Protein AF-A0A3L8CBV2-F1 (afdb_monomer)

Foldseek 3Di:
DDDDDDDDDPPPDDDPPPPPPDPDDLVVVVVVLVVCVVVVVDDPVRSVVVVVVSVVVVVVVVVVVVVVVVVVVVVVVVVVVVVVVVVVCVVCVQVVQKDKDKDKDWDWDWDCDPPDPPDHIDTWIKMKIKIKIKTDPDPFKIWIWMKMWDCDPPLPDSIHTPDDDPDDTDMDTNWTKMWGHDPVDPPDTDIDTRDDDPPDD

pLDDT: mean 74.18, std 16.1, range [32.12, 93.25]

Structure (mmCIF, N/CA/C/O backbone):
data_AF-A0A3L8CBV2-F1
#
_entry.id   AF-A0A3L8CBV2-F1
#
loop_
_atom_site.group_PDB
_atom_site.id
_atom_site.type_symbol
_atom_site.label_atom_id
_atom_site.label_alt_id
_atom_site.label_comp_id
_atom_site.label_asym_id
_atom_site.label_entity_id
_atom_site.label_seq_id
_atom_site.pdbx_PDB_ins_code
_atom_site.Cartn_x
_atom_site.Cartn_y
_atom_site.Cartn_z
_atom_site.occupancy
_atom_site.B_iso_or_equiv
_atom_site.auth_seq_id
_atom_site.auth_comp_id
_atom_site.auth_asym_id
_atom_site.auth_atom_id
_atom_site.pdbx_PDB_model_num
ATOM 1 N N . MET A 1 1 ? 9.109 -32.438 10.876 1.00 42.09 1 MET A N 1
ATOM 2 C CA . MET A 1 1 ? 8.858 -32.050 12.281 1.00 42.09 1 MET A CA 1
ATOM 3 C C . MET A 1 1 ? 8.485 -30.575 12.311 1.00 42.09 1 MET A C 1
ATOM 5 O O . MET A 1 1 ? 9.332 -29.743 12.023 1.00 42.09 1 MET A O 1
ATOM 9 N N . ARG A 1 2 ? 7.205 -30.255 12.532 1.00 34.75 2 ARG A N 1
ATOM 10 C CA . ARG A 1 2 ? 6.682 -28.882 12.620 1.00 34.75 2 ARG A CA 1
ATOM 11 C C . ARG A 1 2 ? 6.108 -28.701 14.024 1.00 34.75 2 ARG A C 1
ATOM 13 O O . ARG A 1 2 ? 5.236 -29.468 14.415 1.00 34.75 2 ARG A O 1
ATOM 20 N N . LEU A 1 3 ? 6.636 -27.738 14.775 1.00 38.69 3 LEU A N 1
ATOM 21 C CA . LEU A 1 3 ? 6.156 -27.375 16.107 1.00 38.69 3 LEU A CA 1
ATOM 22 C C . LEU A 1 3 ? 4.878 -26.542 15.953 1.00 38.69 3 LEU A C 1
ATOM 24 O O . LEU A 1 3 ? 4.923 -25.406 15.485 1.00 38.69 3 LEU A O 1
ATOM 28 N N . ALA A 1 4 ? 3.736 -27.128 16.307 1.00 35.91 4 ALA A N 1
ATOM 29 C CA . ALA A 1 4 ? 2.473 -26.418 16.441 1.00 35.91 4 ALA A CA 1
ATOM 30 C C . ALA A 1 4 ? 2.463 -25.688 17.794 1.00 35.91 4 ALA A C 1
ATOM 32 O O . ALA A 1 4 ? 2.457 -26.318 18.847 1.00 35.91 4 ALA A O 1
ATOM 33 N N . SER A 1 5 ? 2.499 -24.355 17.763 1.00 39.62 5 SER A N 1
ATOM 34 C CA . SER A 1 5 ? 2.326 -23.510 18.946 1.00 39.62 5 SER A CA 1
ATOM 35 C C . SER A 1 5 ? 0.829 -23.334 19.203 1.00 39.62 5 SER A C 1
ATOM 37 O O . SER A 1 5 ? 0.157 -22.530 18.560 1.00 39.62 5 SER A O 1
ATOM 39 N N . THR A 1 6 ? 0.287 -24.130 20.120 1.00 36.00 6 THR A N 1
ATOM 40 C CA . THR A 1 6 ? -1.057 -23.954 20.672 1.00 36.00 6 THR A CA 1
ATOM 41 C C . THR A 1 6 ? -1.041 -22.782 21.650 1.00 36.00 6 THR A C 1
ATOM 43 O O . THR A 1 6 ? -0.609 -22.926 22.792 1.00 36.00 6 THR A O 1
ATOM 46 N N . LYS A 1 7 ? -1.509 -21.608 21.214 1.00 38.12 7 LYS A N 1
ATOM 47 C CA . LYS A 1 7 ? -1.879 -20.528 22.134 1.00 38.12 7 LYS A CA 1
ATOM 48 C C . LYS A 1 7 ? -3.267 -20.836 22.688 1.00 38.12 7 LYS A C 1
ATOM 50 O O . LYS A 1 7 ? -4.268 -20.715 21.989 1.00 38.12 7 LYS A O 1
ATOM 55 N N . THR A 1 8 ? -3.299 -21.272 23.939 1.00 36.84 8 THR A N 1
ATOM 56 C CA . THR A 1 8 ? -4.496 -21.390 24.770 1.00 36.84 8 THR A CA 1
ATOM 57 C C . THR A 1 8 ? -5.187 -20.033 24.874 1.00 36.84 8 THR A C 1
ATOM 59 O O . THR A 1 8 ? -4.687 -19.116 25.525 1.00 36.84 8 THR A O 1
ATOM 62 N N . ALA A 1 9 ? -6.339 -19.908 24.219 1.00 34.44 9 ALA A N 1
ATOM 63 C CA . ALA A 1 9 ? -7.296 -18.845 24.466 1.00 34.44 9 ALA A CA 1
ATOM 64 C C . ALA A 1 9 ? -7.953 -19.109 25.827 1.00 34.44 9 ALA A C 1
ATOM 66 O O . ALA A 1 9 ? -8.795 -19.996 25.960 1.00 34.44 9 ALA A O 1
ATOM 67 N N . ALA A 1 10 ? -7.542 -18.362 26.849 1.00 37.25 10 ALA A N 1
ATOM 68 C CA . ALA A 1 10 ? -8.276 -18.286 28.102 1.00 37.25 10 ALA A CA 1
ATOM 69 C C . ALA A 1 10 ? -9.542 -17.452 27.858 1.00 37.25 10 ALA A C 1
ATOM 71 O O . ALA A 1 10 ? -9.550 -16.232 28.009 1.00 37.25 10 ALA A O 1
ATOM 72 N N . ALA A 1 11 ? -10.606 -18.124 27.422 1.00 36.94 11 ALA A N 1
ATOM 73 C CA . ALA A 1 11 ? -11.964 -17.621 27.522 1.00 36.94 11 ALA A CA 1
ATOM 74 C C . ALA A 1 11 ? -12.355 -17.622 29.008 1.00 36.94 11 ALA A C 1
ATOM 76 O O . ALA A 1 11 ? -12.845 -18.617 29.537 1.00 36.94 11 ALA A O 1
ATOM 77 N N . LEU A 1 12 ? -12.087 -16.515 29.702 1.00 37.38 12 LEU A N 1
ATOM 78 C CA . LEU A 1 12 ? -12.699 -16.245 30.998 1.00 37.38 12 LEU A CA 1
ATOM 79 C C . LEU A 1 12 ? -14.174 -15.919 30.748 1.00 37.38 12 LEU A C 1
ATOM 81 O O . LEU A 1 12 ? -14.541 -14.791 30.424 1.00 37.38 12 LEU A O 1
ATOM 85 N N . CYS A 1 13 ? -15.004 -16.959 30.866 1.00 35.97 13 CYS A N 1
ATOM 86 C CA . CYS A 1 13 ? -16.410 -16.867 31.243 1.00 35.97 13 CYS A CA 1
ATOM 87 C C . CYS A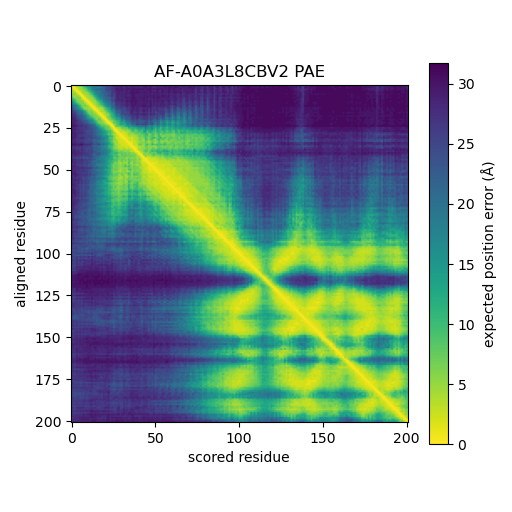 1 13 ? -16.544 -15.781 32.327 1.00 35.97 13 CYS A C 1
ATOM 89 O O . CYS A 1 13 ? -15.810 -15.782 33.307 1.00 35.97 13 CYS A O 1
ATOM 91 N N . GLY A 1 14 ? -17.382 -14.769 32.171 1.00 32.12 14 GLY A N 1
ATOM 92 C CA . GLY A 1 14 ? -18.793 -14.912 31.862 1.00 32.12 14 GLY A CA 1
ATOM 93 C C . GLY A 1 14 ? -19.544 -14.455 33.104 1.00 32.12 14 GLY A C 1
ATOM 94 O O . GLY A 1 14 ? -19.790 -15.250 33.998 1.00 32.12 14 GLY A O 1
ATOM 95 N N . GLY A 1 15 ? -19.826 -13.152 33.154 1.00 36.44 15 GLY A N 1
ATOM 96 C CA . GLY A 1 15 ? -20.879 -12.549 33.966 1.00 36.44 15 GLY A CA 1
ATOM 97 C C . GLY A 1 15 ? -20.877 -12.883 35.455 1.00 36.44 15 GLY A C 1
ATOM 98 O O . GLY A 1 15 ? -21.700 -13.671 35.910 1.00 36.44 15 GLY A O 1
ATOM 99 N N . LEU A 1 16 ? -20.088 -12.147 36.241 1.00 34.59 16 LEU A N 1
ATOM 100 C CA . LEU A 1 16 ? -20.524 -11.821 37.596 1.00 34.59 16 LEU A CA 1
ATOM 101 C C . LEU A 1 16 ? -21.695 -10.833 37.454 1.00 34.59 16 LEU A C 1
ATOM 103 O O . LEU A 1 16 ? -21.510 -9.617 37.452 1.00 34.59 16 LEU A O 1
ATOM 107 N N . LEU A 1 17 ? -22.897 -11.365 37.221 1.00 35.97 17 LEU A N 1
ATOM 108 C CA . LEU A 1 17 ? -24.139 -10.615 37.357 1.00 35.97 17 LEU A CA 1
ATOM 109 C C . LEU A 1 17 ? -24.247 -10.223 38.832 1.00 35.97 17 LEU A C 1
ATOM 111 O O . LEU A 1 17 ? -24.699 -11.012 39.660 1.00 35.97 17 LEU A O 1
ATOM 115 N N . LEU A 1 18 ? -23.808 -9.004 39.161 1.00 38.00 18 LEU A N 1
ATOM 116 C CA . LEU A 1 18 ? -24.317 -8.307 40.333 1.00 38.00 18 LEU A CA 1
ATOM 117 C C . LEU A 1 18 ? -25.837 -8.277 40.164 1.00 38.00 18 LEU A C 1
ATOM 119 O O . LEU A 1 18 ? -26.365 -7.549 39.323 1.00 38.00 18 LEU A O 1
ATOM 123 N N . ALA A 1 19 ? -26.528 -9.119 40.927 1.00 35.50 19 ALA A N 1
ATOM 124 C CA . ALA A 1 19 ? -27.957 -9.015 41.122 1.00 35.50 19 ALA A CA 1
ATOM 125 C C . ALA A 1 19 ? -28.215 -7.647 41.756 1.00 35.50 19 ALA A C 1
ATOM 127 O O . ALA A 1 19 ? -28.079 -7.464 42.963 1.00 35.50 19 ALA A O 1
ATOM 128 N N . MET A 1 20 ? -28.521 -6.661 40.920 1.00 38.53 20 MET A N 1
ATOM 129 C CA . MET A 1 20 ? -29.031 -5.385 41.380 1.00 38.53 20 MET A CA 1
ATOM 130 C C . MET A 1 20 ? -30.438 -5.651 41.877 1.00 38.53 20 MET A C 1
ATOM 132 O O . MET A 1 20 ? -31.389 -5.721 41.101 1.00 38.53 20 MET A O 1
ATOM 136 N N . SER A 1 21 ? -30.549 -5.862 43.185 1.00 36.47 21 SER A N 1
ATOM 137 C CA . SER A 1 21 ? -31.800 -5.693 43.899 1.00 36.47 21 SER A CA 1
ATOM 138 C C . SER A 1 21 ? -32.296 -4.287 43.588 1.00 36.47 21 SER A C 1
ATOM 140 O O . SER A 1 21 ? -31.746 -3.301 44.074 1.00 36.47 21 SER A O 1
ATOM 142 N N . VAL A 1 22 ? -33.290 -4.210 42.708 1.00 46.88 22 VAL A N 1
ATOM 143 C CA . VAL A 1 22 ? -34.042 -2.994 42.418 1.00 46.88 22 VAL A CA 1
ATOM 144 C C . VAL A 1 22 ? -34.590 -2.495 43.757 1.00 46.88 22 VAL A C 1
ATOM 146 O O . VAL A 1 22 ? -35.393 -3.214 44.357 1.00 46.88 22 VAL A O 1
ATOM 149 N N . PRO A 1 23 ? -34.167 -1.326 44.272 1.00 49.41 23 PRO A N 1
ATOM 150 C CA . PRO A 1 23 ? -34.790 -0.800 45.468 1.00 49.41 23 PRO A CA 1
ATOM 151 C C . PRO A 1 23 ? -36.237 -0.452 45.123 1.00 49.41 23 PRO A C 1
ATOM 153 O O . PRO A 1 23 ? -36.514 0.229 44.128 1.00 49.41 23 PRO A O 1
ATOM 156 N N . ALA A 1 24 ? -37.160 -0.977 45.926 1.00 44.72 24 ALA A N 1
ATOM 157 C CA . ALA A 1 24 ? -38.562 -0.611 45.873 1.00 44.72 24 ALA A CA 1
ATOM 158 C C . ALA A 1 24 ? -38.683 0.922 45.921 1.00 44.72 24 ALA A C 1
ATOM 160 O O . ALA A 1 24 ? -37.965 1.608 46.644 1.00 44.72 24 ALA A O 1
ATOM 161 N N . SER A 1 25 ? -39.539 1.458 45.054 1.00 53.66 25 SER A N 1
ATOM 162 C CA . SER A 1 25 ? -39.666 2.888 44.784 1.00 53.66 25 SER A CA 1
ATOM 163 C C . SER A 1 25 ? -39.950 3.692 46.058 1.00 53.66 25 SER A C 1
ATOM 165 O O . SER A 1 25 ? -41.046 3.623 46.611 1.00 53.66 25 SER A O 1
ATOM 167 N N . ALA A 1 26 ? -38.995 4.532 46.459 1.00 56.28 26 ALA A N 1
ATOM 168 C CA . ALA A 1 26 ? -39.046 5.375 47.656 1.00 56.28 26 ALA A CA 1
ATOM 169 C C . ALA A 1 26 ? -40.227 6.375 47.717 1.00 56.28 26 ALA A C 1
ATOM 171 O O . ALA A 1 26 ? -40.454 7.012 48.744 1.00 56.28 26 ALA A O 1
ATOM 172 N N . ALA A 1 27 ? -40.984 6.539 46.625 1.00 54.75 27 ALA A N 1
ATOM 173 C CA . ALA A 1 27 ? -42.217 7.330 46.598 1.00 54.75 27 ALA A CA 1
ATOM 174 C C . ALA A 1 27 ? -43.404 6.611 47.268 1.00 54.75 27 ALA A C 1
ATOM 176 O O . ALA A 1 27 ? -44.351 7.258 47.717 1.00 54.75 27 ALA A O 1
ATOM 177 N N . VAL A 1 28 ? -43.364 5.278 47.327 1.00 60.75 28 VAL A N 1
ATOM 178 C CA . VAL A 1 28 ? -44.400 4.453 47.961 1.00 60.75 28 VAL A CA 1
ATOM 179 C C . VAL A 1 28 ? -44.242 4.477 49.485 1.00 60.75 28 VAL A C 1
ATOM 181 O O . VAL A 1 28 ? -45.241 4.603 50.191 1.00 60.75 28 VAL A O 1
ATOM 184 N N . ASP A 1 29 ? -43.003 4.487 49.983 1.00 65.25 29 ASP A N 1
ATOM 185 C CA . ASP A 1 29 ? -42.701 4.455 51.420 1.00 65.25 29 ASP A CA 1
ATOM 186 C C . ASP A 1 29 ? -43.098 5.745 52.152 1.00 65.25 29 ASP A C 1
ATOM 188 O O . ASP A 1 29 ? -43.692 5.685 53.227 1.00 65.25 29 ASP A O 1
ATOM 192 N N . ALA A 1 30 ? -42.887 6.919 51.544 1.00 71.00 30 ALA A N 1
ATOM 193 C CA . ALA A 1 30 ? -43.319 8.193 52.130 1.00 71.00 30 ALA A CA 1
ATOM 194 C C . ALA A 1 30 ? -44.852 8.277 52.280 1.00 71.00 30 ALA A C 1
ATOM 196 O O . ALA A 1 30 ? -45.365 8.804 53.264 1.00 71.00 30 ALA A O 1
ATOM 197 N N . LYS A 1 31 ? -45.597 7.710 51.320 1.00 72.56 31 LYS A N 1
ATOM 198 C CA . LYS A 1 31 ? -47.066 7.667 51.348 1.00 72.56 31 LYS A CA 1
ATOM 199 C C . LYS A 1 31 ? -47.593 6.658 52.376 1.00 72.56 31 LYS A C 1
ATOM 201 O O . LYS A 1 31 ? -48.626 6.902 52.995 1.00 72.56 31 LYS A O 1
ATOM 206 N N . LEU A 1 32 ? -46.884 5.546 52.577 1.00 70.19 32 LEU A N 1
ATOM 207 C CA . LEU A 1 32 ? -47.192 4.546 53.603 1.00 70.19 32 LEU A CA 1
ATOM 208 C C . LEU A 1 32 ? -46.946 5.075 55.022 1.00 70.19 32 LEU A C 1
ATOM 210 O O . LEU A 1 32 ? -47.788 4.857 55.893 1.00 70.19 32 LEU A O 1
ATOM 214 N N . LEU A 1 33 ? -45.851 5.810 55.246 1.00 71.50 33 LEU A N 1
ATOM 215 C CA . LEU A 1 33 ? -45.570 6.477 56.524 1.00 71.50 33 LEU A CA 1
ATOM 216 C C . LEU A 1 33 ? -46.703 7.430 56.930 1.00 71.50 33 LEU A C 1
ATOM 218 O O . LEU A 1 33 ? -47.145 7.424 58.081 1.00 71.50 33 LEU A O 1
ATOM 222 N N . ASP A 1 34 ? -47.186 8.228 55.978 1.00 73.00 34 ASP A N 1
ATOM 223 C CA . ASP A 1 34 ? -48.242 9.216 56.212 1.00 73.00 34 ASP A CA 1
ATOM 224 C C . ASP A 1 34 ? -49.590 8.532 56.525 1.00 73.00 34 ASP A C 1
ATOM 226 O O . ASP A 1 34 ? -50.309 8.929 57.444 1.00 73.00 34 ASP A O 1
ATOM 230 N N . MET A 1 35 ? -49.893 7.415 55.848 1.00 71.31 35 MET A N 1
ATOM 231 C CA . MET A 1 35 ? -51.067 6.583 56.148 1.00 71.31 35 MET A CA 1
ATOM 232 C C . MET A 1 35 ? -50.980 5.896 57.521 1.00 71.31 35 MET A C 1
ATOM 234 O O . MET A 1 35 ? -51.986 5.811 58.223 1.00 71.31 35 MET A O 1
ATOM 238 N N . LEU A 1 36 ? -49.800 5.429 57.939 1.00 70.12 36 LEU A N 1
ATOM 239 C CA . LEU A 1 36 ? -49.604 4.782 59.243 1.00 70.12 36 LEU A CA 1
ATOM 240 C C . LEU A 1 36 ? -49.704 5.778 60.411 1.00 70.12 36 LEU A C 1
ATOM 242 O O . LEU A 1 36 ? -50.256 5.438 61.463 1.00 70.12 36 LEU A O 1
ATOM 246 N N . LYS A 1 37 ? -49.239 7.018 60.212 1.00 71.94 37 LYS A N 1
ATOM 247 C CA . LYS A 1 37 ? -49.449 8.132 61.149 1.00 71.94 37 LYS A CA 1
ATOM 248 C C . LYS A 1 37 ? -50.930 8.505 61.244 1.00 71.94 37 LYS A C 1
ATOM 250 O O . LYS A 1 37 ? -51.447 8.667 62.348 1.00 71.94 37 LYS A O 1
ATOM 255 N N . ALA A 1 38 ? -51.620 8.596 60.105 1.00 73.31 38 ALA A N 1
ATOM 256 C CA . ALA A 1 38 ? -53.049 8.904 60.049 1.00 73.31 38 ALA A CA 1
ATOM 257 C C . ALA A 1 38 ? -53.922 7.830 60.726 1.00 73.31 38 ALA A C 1
ATOM 259 O O . ALA A 1 38 ? -54.952 8.161 61.307 1.00 73.31 38 ALA A O 1
ATOM 260 N N . ASN A 1 39 ? -53.492 6.563 60.707 1.00 75.81 39 ASN A N 1
ATOM 261 C CA . ASN A 1 39 ? -54.191 5.443 61.347 1.00 75.81 39 ASN A CA 1
ATOM 262 C C . ASN A 1 39 ? -53.794 5.228 62.827 1.00 75.81 39 ASN A C 1
ATOM 264 O O . ASN A 1 39 ? -54.146 4.212 63.425 1.00 75.81 39 ASN A O 1
ATOM 268 N N . GLY A 1 40 ? -53.019 6.148 63.421 1.00 67.81 40 GLY A N 1
ATOM 269 C CA . GLY A 1 40 ? -52.669 6.153 64.849 1.00 67.81 40 GLY A CA 1
ATOM 270 C C . GLY A 1 40 ? -51.706 5.050 65.305 1.00 67.81 40 GLY A C 1
ATOM 271 O O . GLY A 1 40 ? -51.511 4.871 66.504 1.00 67.81 40 GLY A O 1
ATOM 272 N N . SER A 1 41 ? -51.099 4.305 64.376 1.00 68.56 41 SER A N 1
ATOM 273 C CA . SER A 1 41 ? -50.243 3.146 64.685 1.00 68.56 41 SER A CA 1
ATOM 274 C C . SER A 1 41 ? -48.793 3.517 65.029 1.00 68.56 41 SER A C 1
ATOM 276 O O . SER A 1 41 ? -48.021 2.652 65.435 1.00 68.56 41 SER A O 1
ATOM 278 N N . ILE A 1 42 ? -48.412 4.789 64.877 1.00 72.75 42 ILE A N 1
ATOM 279 C CA . ILE A 1 42 ? -47.064 5.299 65.155 1.00 72.75 42 ILE A CA 1
ATOM 280 C C . ILE A 1 42 ? -47.143 6.638 65.889 1.00 72.75 42 ILE A C 1
ATOM 282 O O . ILE A 1 42 ? -48.000 7.474 65.598 1.00 72.75 42 ILE A O 1
ATOM 286 N N . THR A 1 43 ? -46.234 6.863 66.837 1.00 74.62 43 THR A N 1
ATOM 287 C CA . THR A 1 43 ? -46.147 8.129 67.581 1.00 74.62 43 THR A CA 1
ATOM 288 C C . THR A 1 43 ? -45.437 9.218 66.762 1.00 74.62 43 THR A C 1
ATOM 290 O O . THR A 1 43 ? -44.636 8.927 65.873 1.00 74.62 43 THR A O 1
ATOM 293 N N . ASN A 1 44 ? -45.684 10.498 67.071 1.00 73.62 44 ASN A N 1
ATOM 294 C CA . ASN A 1 44 ? -45.061 11.629 66.359 1.00 73.62 44 ASN A CA 1
ATOM 295 C C . ASN A 1 44 ? -43.521 11.602 66.388 1.00 73.62 44 ASN A C 1
ATOM 297 O O . ASN A 1 44 ? -42.891 12.037 65.426 1.00 73.62 44 ASN A O 1
ATOM 301 N N . ALA A 1 45 ? -42.924 11.082 67.467 1.00 74.38 45 ALA A N 1
ATOM 302 C CA . ALA A 1 45 ? -41.475 10.932 67.582 1.00 74.38 45 ALA A CA 1
ATOM 303 C C . ALA A 1 45 ? -40.940 9.880 66.593 1.00 74.38 45 ALA A C 1
ATOM 305 O O . ALA A 1 45 ? -40.028 10.174 65.824 1.00 74.38 45 ALA A O 1
ATOM 306 N N . GLN A 1 46 ? -41.580 8.709 66.529 1.00 72.25 46 GLN A N 1
ATOM 307 C CA . GLN A 1 46 ? -41.212 7.624 65.610 1.00 72.25 46 GLN A CA 1
ATOM 308 C C . GLN A 1 46 ? -41.364 8.039 64.140 1.00 72.25 46 GLN A C 1
ATOM 310 O O . GLN A 1 46 ? -40.496 7.756 63.323 1.00 72.25 46 GLN A O 1
ATOM 315 N N . TYR A 1 47 ? -42.422 8.784 63.805 1.00 72.75 47 TYR A N 1
ATOM 316 C CA . TYR A 1 47 ? -42.619 9.312 62.452 1.00 72.75 47 TYR A CA 1
ATOM 317 C C . TYR A 1 47 ? -41.454 10.203 61.989 1.00 72.75 47 TYR A C 1
ATOM 319 O O . TYR A 1 47 ? -41.028 10.123 60.840 1.00 72.75 47 TYR A O 1
ATOM 327 N N . SER A 1 48 ? -40.923 11.048 62.880 1.00 76.50 48 SER A N 1
ATOM 328 C CA . SER A 1 48 ? -39.817 11.953 62.543 1.00 76.50 48 SER A CA 1
ATOM 329 C C . SER A 1 48 ? -38.497 11.219 62.290 1.00 76.50 48 SER A C 1
ATOM 331 O O . SER A 1 48 ? -37.738 11.610 61.405 1.00 76.50 48 SER A O 1
ATOM 333 N N . GLU A 1 49 ? -38.261 10.129 63.019 1.00 79.62 49 GLU A N 1
ATOM 334 C CA . GLU A 1 49 ? -37.079 9.279 62.878 1.00 79.62 49 GLU A CA 1
ATOM 335 C C . GLU A 1 49 ? -37.126 8.482 61.567 1.00 79.62 49 GLU A C 1
ATOM 337 O O . GLU A 1 49 ? -36.193 8.553 60.769 1.00 79.62 49 GLU A O 1
ATOM 342 N N . LEU A 1 50 ? -38.266 7.849 61.272 1.00 77.25 50 LEU A N 1
ATOM 343 C CA . LEU A 1 50 ? -38.492 7.113 60.023 1.00 77.25 50 LEU A CA 1
ATOM 344 C C . LEU A 1 50 ? -38.430 8.027 58.782 1.00 77.25 50 LEU A C 1
ATOM 346 O O . LEU A 1 50 ? -37.914 7.629 57.740 1.00 77.25 50 LEU A O 1
ATOM 350 N N . GLN A 1 51 ? -38.893 9.278 58.882 1.00 78.31 51 GLN A N 1
ATOM 351 C CA . GLN A 1 51 ? -38.761 10.259 57.797 1.00 78.31 51 GLN A CA 1
ATOM 352 C C . GLN A 1 51 ? -37.291 10.656 57.548 1.00 78.31 51 GLN A C 1
ATOM 354 O O . GLN A 1 51 ? -36.880 10.883 56.403 1.00 78.31 51 GLN A O 1
ATOM 359 N N . ALA A 1 52 ? -36.489 10.751 58.612 1.00 82.12 52 ALA A N 1
ATOM 360 C CA . ALA A 1 52 ? -35.063 11.055 58.517 1.00 82.12 52 ALA A CA 1
ATOM 361 C C . ALA A 1 52 ? -34.256 9.879 57.937 1.00 82.12 52 ALA A C 1
ATOM 363 O O . ALA A 1 52 ? -33.305 10.094 57.185 1.00 82.12 52 ALA A O 1
ATOM 364 N N . GLU A 1 53 ? -34.648 8.643 58.237 1.00 81.94 53 GLU A N 1
ATOM 365 C CA . GLU A 1 53 ? -34.036 7.435 57.677 1.00 81.94 53 GLU A CA 1
ATOM 366 C C . GLU A 1 53 ? -34.371 7.271 56.186 1.00 81.94 53 GLU A C 1
ATOM 368 O O . GLU A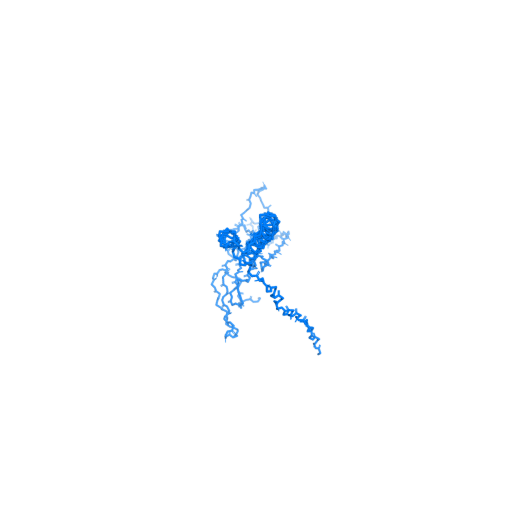 1 53 ? -33.475 7.131 55.356 1.00 81.94 53 GLU A O 1
ATOM 373 N N . LEU A 1 54 ? -35.636 7.474 55.808 1.00 80.38 54 LEU A N 1
ATOM 374 C CA . LEU A 1 54 ? -36.092 7.390 54.418 1.00 80.38 54 LEU A CA 1
ATOM 375 C C . LEU A 1 54 ? -35.400 8.404 53.493 1.00 80.38 54 LEU A C 1
ATOM 377 O O . LEU A 1 54 ? -35.108 8.109 52.335 1.00 80.38 54 LEU A O 1
ATOM 381 N N . THR A 1 55 ? -35.100 9.602 53.998 1.00 82.38 55 THR A N 1
ATOM 382 C CA . THR A 1 55 ? -34.363 10.622 53.231 1.00 82.38 55 THR A CA 1
ATOM 383 C C . THR A 1 55 ? -32.874 10.296 53.079 1.00 82.38 55 THR A C 1
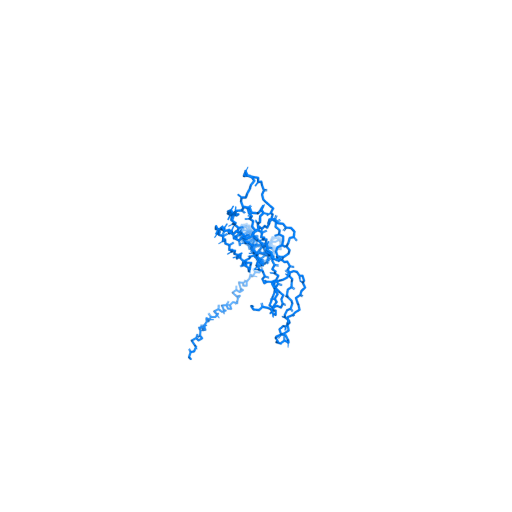ATOM 385 O O . THR A 1 55 ? -32.289 10.635 52.046 1.00 82.38 55 THR A O 1
ATOM 388 N N . ARG A 1 56 ? -32.257 9.608 54.052 1.00 83.94 56 ARG A N 1
ATOM 389 C CA . ARG A 1 56 ? -30.897 9.056 53.913 1.00 83.94 56 ARG A CA 1
ATOM 390 C C . ARG A 1 56 ? -30.855 7.951 52.863 1.00 83.94 56 ARG A C 1
ATOM 392 O O . ARG A 1 56 ? -30.066 8.056 51.927 1.00 83.94 56 ARG A O 1
ATOM 399 N N . ASP A 1 57 ? -31.770 6.994 52.940 1.00 80.31 57 ASP A N 1
ATOM 400 C CA . ASP A 1 57 ? -31.839 5.882 51.988 1.00 80.31 57 ASP A CA 1
ATOM 401 C C . ASP A 1 57 ? -32.106 6.364 50.555 1.00 80.31 57 ASP A C 1
ATOM 403 O O . ASP A 1 57 ? -31.497 5.886 49.597 1.00 80.31 57 ASP A O 1
ATOM 407 N N . GLN A 1 58 ? -32.968 7.374 50.384 1.00 80.81 58 GLN A N 1
ATOM 408 C CA . GLN A 1 58 ? -33.201 8.015 49.086 1.00 80.81 58 GLN A CA 1
ATOM 409 C C . GLN A 1 58 ? -31.932 8.644 48.507 1.00 80.81 58 GLN A C 1
ATOM 411 O O . GLN A 1 58 ? -31.671 8.517 47.305 1.00 80.81 58 GLN A O 1
ATOM 416 N N . LYS A 1 59 ? -31.144 9.319 49.351 1.00 81.12 59 LYS A N 1
ATOM 417 C CA . LYS A 1 59 ? -29.885 9.944 48.949 1.00 81.12 59 LYS A CA 1
ATOM 418 C C . LYS A 1 59 ? -28.860 8.888 48.538 1.00 81.12 59 LYS A C 1
ATOM 420 O O . LYS A 1 59 ? -28.246 9.033 47.483 1.00 81.12 59 LYS A O 1
ATOM 425 N N . ASP A 1 60 ? -28.750 7.800 49.291 1.00 79.81 60 ASP A N 1
ATOM 426 C CA . ASP A 1 60 ? -27.825 6.702 48.997 1.00 79.81 60 ASP A CA 1
ATOM 427 C C . ASP A 1 60 ? -28.212 5.961 47.705 1.00 79.81 60 ASP A C 1
ATOM 429 O O . ASP A 1 60 ? -27.365 5.705 46.845 1.00 79.81 60 ASP A O 1
ATOM 433 N N . GLN A 1 61 ? -29.508 5.724 47.478 1.00 78.06 61 GLN A N 1
ATOM 434 C CA . GLN A 1 61 ? -30.014 5.165 46.218 1.00 78.06 61 GLN A CA 1
ATOM 435 C C . GLN A 1 61 ? -29.821 6.106 45.021 1.00 78.06 61 GLN A C 1
ATOM 437 O O . GLN A 1 61 ? -29.674 5.653 43.882 1.00 78.06 61 GLN A O 1
ATOM 442 N N . GLN A 1 62 ? -29.872 7.422 45.228 1.00 81.38 62 GLN A N 1
ATOM 443 C CA . GLN A 1 62 ? -29.615 8.395 44.168 1.00 81.38 62 GLN A CA 1
ATOM 444 C C . GLN A 1 62 ? -28.130 8.429 43.797 1.00 81.38 62 GLN A C 1
ATOM 446 O O . GLN A 1 62 ? -27.816 8.412 42.609 1.00 81.38 62 GLN A O 1
ATOM 451 N N . ILE A 1 63 ? -27.237 8.382 44.788 1.00 80.25 63 ILE A N 1
ATOM 452 C CA . ILE A 1 63 ? -25.786 8.284 44.580 1.00 80.25 63 ILE A CA 1
ATOM 453 C C . ILE A 1 63 ? -25.441 6.984 43.839 1.00 80.25 63 ILE A C 1
ATOM 455 O O . ILE A 1 63 ? -24.698 7.018 42.861 1.00 80.25 63 ILE A O 1
ATOM 459 N N . ALA A 1 64 ? -26.039 5.852 44.225 1.00 79.00 64 ALA A N 1
ATOM 460 C CA . ALA A 1 64 ? -25.835 4.574 43.541 1.00 79.00 64 ALA A CA 1
ATOM 461 C C . ALA A 1 64 ? -26.313 4.605 42.076 1.00 79.00 64 ALA A C 1
ATOM 463 O O . ALA A 1 64 ? -25.615 4.125 41.181 1.00 79.00 64 ALA A O 1
ATOM 464 N N . ARG A 1 65 ? -27.475 5.220 41.802 1.00 82.12 65 ARG A N 1
ATOM 465 C CA . ARG A 1 65 ? -27.986 5.395 40.430 1.00 82.12 65 ARG A CA 1
ATOM 466 C C . ARG A 1 65 ? -27.104 6.315 39.589 1.00 82.12 65 ARG A C 1
ATOM 468 O O . ARG A 1 65 ? -26.884 6.007 38.422 1.00 82.12 65 ARG A O 1
ATOM 475 N N . GLN A 1 66 ? -26.590 7.401 40.164 1.00 80.81 66 GLN A N 1
ATOM 476 C CA . GLN A 1 66 ? -25.670 8.317 39.483 1.00 80.81 66 GLN A CA 1
ATOM 477 C C . GLN A 1 66 ? -24.340 7.634 39.161 1.00 80.81 66 GLN A C 1
ATOM 479 O O . GLN A 1 66 ? -23.930 7.631 38.004 1.00 80.81 66 GLN A O 1
ATOM 484 N N . ALA A 1 67 ? -23.732 6.950 40.136 1.00 76.81 67 ALA A N 1
ATOM 485 C CA . ALA A 1 67 ? -22.497 6.193 39.928 1.00 76.81 67 ALA A CA 1
ATOM 486 C C . ALA A 1 67 ? -22.655 5.133 38.824 1.00 76.81 67 ALA A C 1
ATOM 488 O O . ALA A 1 67 ? -21.761 4.915 38.002 1.00 76.81 67 ALA A O 1
ATOM 489 N N . GLN A 1 68 ? -23.822 4.491 38.757 1.00 76.19 68 GLN A N 1
ATOM 490 C CA . GLN A 1 68 ? -24.101 3.516 37.716 1.00 76.19 68 GLN A CA 1
ATOM 491 C C . GLN A 1 68 ? -24.375 4.143 36.342 1.00 76.19 68 GLN A C 1
ATOM 493 O O . GLN A 1 68 ? -23.963 3.578 35.328 1.00 76.19 68 GLN A O 1
ATOM 498 N N . GLN A 1 69 ? -25.033 5.301 36.282 1.00 77.31 69 GLN A N 1
ATOM 499 C CA . GLN A 1 69 ? -25.206 6.052 35.036 1.00 77.31 69 GLN A CA 1
ATOM 500 C C . GLN A 1 69 ? -23.856 6.513 34.480 1.00 77.31 69 GLN A C 1
ATOM 502 O O . GLN A 1 69 ? -23.570 6.245 33.316 1.00 77.31 69 GLN A O 1
ATOM 507 N N . GLU A 1 70 ? -22.987 7.078 35.320 1.00 75.38 70 GLU A N 1
ATOM 508 C CA . GLU A 1 70 ? -21.627 7.474 34.935 1.00 75.38 70 GLU A CA 1
ATOM 509 C C . GLU A 1 70 ? -20.810 6.277 34.429 1.00 75.38 70 GLU A C 1
ATOM 511 O O . GLU A 1 70 ? -20.101 6.378 33.426 1.00 75.38 70 GLU A O 1
ATOM 516 N N . THR A 1 71 ? -20.948 5.114 35.073 1.00 73.50 71 THR A N 1
ATOM 517 C CA . THR A 1 71 ? -20.273 3.882 34.639 1.00 73.50 71 THR A CA 1
ATOM 518 C C . THR A 1 71 ? -20.805 3.395 33.287 1.00 73.50 71 THR A C 1
ATOM 520 O O . THR A 1 71 ? -20.026 3.058 32.396 1.00 73.50 71 THR A O 1
ATOM 523 N N . ASN A 1 72 ? -22.125 3.408 33.085 1.00 78.12 72 ASN A N 1
ATOM 524 C CA . ASN A 1 72 ? -22.750 3.011 31.821 1.00 78.12 72 ASN A CA 1
ATOM 525 C C . ASN A 1 72 ? -22.389 3.961 30.670 1.00 78.12 72 ASN A C 1
ATOM 527 O O . ASN A 1 72 ? -22.146 3.504 29.553 1.00 78.12 72 ASN A O 1
ATOM 531 N N . GLU A 1 73 ? -22.321 5.266 30.929 1.00 81.12 73 GLU A N 1
ATOM 532 C CA . GLU A 1 73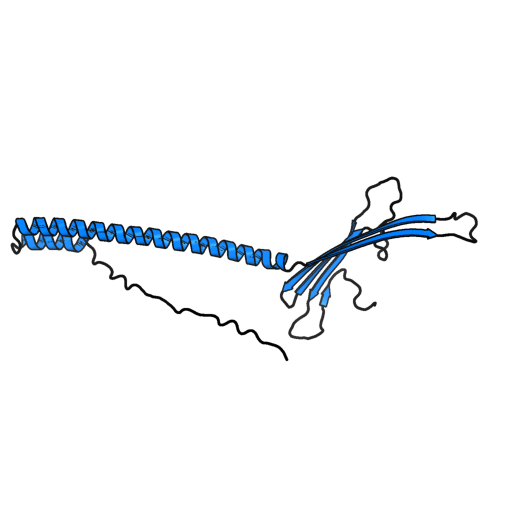 ? -21.901 6.268 29.947 1.00 81.12 73 GLU A CA 1
ATOM 533 C C . GLU A 1 73 ? -20.432 6.092 29.557 1.00 81.12 73 GLU A C 1
ATOM 535 O O . GLU A 1 73 ? -20.104 6.141 28.369 1.00 81.12 73 GLU A O 1
ATOM 540 N N . GLN A 1 74 ? -19.554 5.794 30.519 1.00 80.00 74 GLN A N 1
ATOM 541 C CA . GLN A 1 74 ? -18.147 5.485 30.251 1.00 80.00 74 GLN A CA 1
ATOM 542 C C . GLN A 1 74 ? -17.984 4.195 29.440 1.00 80.00 74 GLN A C 1
ATOM 544 O O . GLN A 1 74 ? -17.206 4.162 28.482 1.00 80.00 74 GLN A O 1
ATOM 549 N N . ILE A 1 75 ? -18.746 3.146 29.761 1.00 78.56 75 ILE A N 1
ATOM 550 C CA . ILE A 1 75 ? -18.768 1.898 28.985 1.00 78.56 75 ILE A CA 1
ATOM 551 C C . ILE A 1 75 ? -19.278 2.167 27.564 1.00 78.56 75 ILE A C 1
ATOM 553 O O . ILE A 1 75 ? -18.664 1.709 26.600 1.00 78.56 75 ILE A O 1
ATOM 557 N N . ALA A 1 76 ? -20.343 2.957 27.401 1.00 81.81 76 ALA A N 1
ATOM 558 C CA . ALA A 1 76 ? -20.892 3.303 26.092 1.00 81.81 76 ALA A CA 1
ATOM 559 C C . ALA A 1 76 ? -19.932 4.169 25.258 1.00 81.81 76 ALA A C 1
ATOM 561 O O . ALA A 1 76 ? -19.770 3.932 24.060 1.00 81.81 76 ALA A O 1
ATOM 562 N N . ALA A 1 77 ? -19.262 5.146 25.873 1.00 82.00 77 ALA A N 1
ATOM 563 C CA . ALA A 1 77 ? -18.250 5.976 25.222 1.00 82.00 77 ALA A CA 1
ATOM 564 C C . ALA A 1 77 ? -17.029 5.147 24.792 1.00 82.00 77 ALA A C 1
ATOM 566 O O . ALA A 1 77 ? -16.513 5.318 23.685 1.00 82.00 77 ALA A O 1
ATOM 567 N N . THR A 1 78 ? -16.611 4.199 25.634 1.00 76.62 78 THR A N 1
ATOM 568 C CA . THR A 1 78 ? -15.500 3.283 25.346 1.00 76.62 78 THR A CA 1
ATOM 569 C C . THR A 1 78 ? -15.870 2.315 24.224 1.00 76.62 78 THR A C 1
ATOM 571 O O . THR A 1 78 ? -15.119 2.195 23.261 1.00 76.62 78 THR A O 1
ATOM 574 N N . ALA A 1 79 ? -17.060 1.707 24.270 1.00 77.12 79 ALA A N 1
ATOM 575 C CA . ALA A 1 79 ? -17.566 0.828 23.216 1.00 77.12 79 ALA A CA 1
ATOM 576 C C . ALA A 1 79 ? -17.675 1.550 21.862 1.00 77.12 79 ALA A C 1
ATOM 578 O O . ALA A 1 79 ? -17.255 1.007 20.841 1.00 77.12 79 ALA A O 1
ATOM 579 N N . LYS A 1 80 ? -18.164 2.800 21.846 1.00 78.12 80 LYS A N 1
ATOM 580 C CA . LYS A 1 80 ? -18.170 3.636 20.634 1.00 78.12 80 LYS A CA 1
ATOM 581 C C . LYS A 1 80 ? -16.751 3.860 20.109 1.00 78.12 80 LYS A C 1
ATOM 583 O O . LYS A 1 80 ? -16.498 3.587 18.942 1.00 78.12 80 LYS A O 1
ATOM 588 N N . LYS A 1 81 ? -15.805 4.272 20.960 1.00 78.44 81 LYS A N 1
ATOM 589 C CA . LYS A 1 81 ? -14.407 4.508 20.557 1.00 78.44 81 LYS A CA 1
ATOM 590 C C . LYS A 1 81 ? -13.723 3.244 20.014 1.00 78.44 81 LYS A C 1
ATOM 592 O 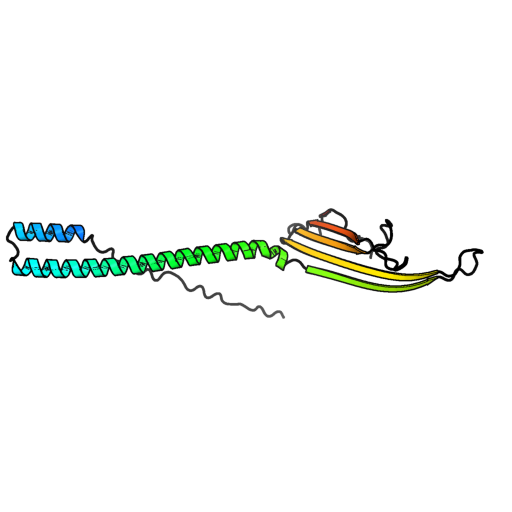O . LYS A 1 81 ? -12.997 3.328 19.028 1.00 78.44 81 LYS A O 1
ATOM 597 N N . THR A 1 82 ? -13.979 2.079 20.609 1.00 76.69 82 THR A N 1
ATOM 598 C CA . THR A 1 82 ? -13.451 0.789 20.134 1.00 76.69 82 THR A CA 1
ATOM 599 C C . THR A 1 82 ? -14.048 0.380 18.788 1.00 76.69 82 THR A C 1
ATOM 601 O O . THR A 1 82 ? -13.314 -0.091 17.921 1.00 76.69 82 THR A O 1
ATOM 604 N N . ASN A 1 83 ? -15.350 0.595 18.576 1.00 78.69 83 ASN A N 1
ATOM 605 C CA . ASN A 1 83 ? -15.996 0.316 17.291 1.00 78.69 83 ASN A CA 1
ATOM 606 C C . ASN A 1 83 ? -15.445 1.207 16.168 1.00 78.69 83 ASN A C 1
ATOM 608 O O . ASN A 1 83 ? -15.165 0.710 15.077 1.00 78.69 83 ASN A O 1
ATOM 612 N N . GLU A 1 84 ? -15.227 2.496 16.442 1.00 77.00 84 GLU A N 1
ATOM 613 C CA . GLU A 1 84 ? -14.623 3.423 15.477 1.00 77.00 84 GLU A CA 1
ATOM 614 C C . GLU A 1 84 ? -13.198 2.993 15.099 1.00 77.00 84 GLU A C 1
ATOM 616 O O . GLU A 1 84 ? -12.890 2.885 13.910 1.00 77.00 84 GLU A O 1
ATOM 621 N N . LEU A 1 85 ? -12.360 2.651 16.089 1.00 72.38 85 LEU A N 1
ATOM 622 C CA . LEU A 1 85 ? -11.010 2.120 15.860 1.00 72.38 85 LEU A CA 1
ATOM 623 C C . LEU A 1 85 ? -11.039 0.817 15.048 1.00 72.38 85 LEU A C 1
ATOM 625 O O . LEU A 1 85 ? -10.306 0.693 14.074 1.00 72.38 85 LEU A O 1
ATOM 629 N N . SER A 1 86 ? -11.945 -0.115 15.366 1.00 82.44 86 SER A N 1
ATOM 630 C CA . SER A 1 86 ? -12.088 -1.370 14.616 1.00 82.44 86 SER A CA 1
ATOM 631 C C . SER A 1 86 ? -12.508 -1.138 13.162 1.00 82.44 86 SER A C 1
ATOM 633 O O . SER A 1 86 ? -11.984 -1.780 12.251 1.00 82.44 86 SER A O 1
ATOM 635 N N . SER A 1 87 ? -13.423 -0.197 12.915 1.00 79.25 87 SER A N 1
ATOM 636 C CA . SER A 1 87 ? -13.839 0.154 11.554 1.00 79.25 87 SER A CA 1
ATOM 637 C C . SER A 1 87 ? -12.703 0.803 10.756 1.00 79.25 87 SER A C 1
ATOM 639 O O . SER A 1 87 ? -12.569 0.561 9.554 1.00 79.25 87 SER A O 1
ATOM 641 N N . PHE A 1 88 ? -11.861 1.597 11.421 1.00 78.38 88 PHE A N 1
ATOM 642 C CA . PHE A 1 88 ? -10.673 2.197 10.830 1.00 78.38 88 PHE A CA 1
ATOM 643 C C . PHE A 1 88 ? -9.619 1.135 10.503 1.00 78.38 88 PHE A C 1
ATOM 645 O O . PHE A 1 88 ? -9.117 1.109 9.382 1.00 78.38 88 PHE A O 1
ATOM 652 N N . ASP A 1 89 ? -9.363 0.201 11.419 1.00 80.94 89 ASP A N 1
ATOM 653 C CA . ASP A 1 89 ? -8.439 -0.913 11.202 1.00 80.94 89 ASP A CA 1
ATOM 654 C C . ASP A 1 89 ? -8.893 -1.802 10.039 1.00 80.94 89 ASP A C 1
ATOM 656 O O . ASP A 1 89 ? -8.086 -2.173 9.190 1.00 80.94 89 ASP A O 1
ATOM 660 N N . GLN A 1 90 ? -10.194 -2.089 9.928 1.00 78.75 90 GLN A N 1
ATOM 661 C CA . GLN A 1 90 ? -10.755 -2.820 8.785 1.00 78.75 90 GLN A CA 1
ATOM 662 C C . GLN A 1 90 ? -10.569 -2.054 7.470 1.00 78.75 90 GLN A C 1
ATOM 664 O O . GLN A 1 90 ? -10.201 -2.645 6.453 1.00 78.75 90 GLN A O 1
ATOM 669 N N . LYS A 1 91 ? -10.772 -0.731 7.488 1.00 77.19 91 LYS A N 1
ATOM 670 C CA . LYS A 1 91 ? -10.528 0.137 6.329 1.00 77.19 91 LYS A CA 1
ATOM 671 C C . LYS A 1 91 ? -9.048 0.264 5.983 1.00 77.19 91 LYS A C 1
ATOM 673 O O . LYS A 1 91 ? -8.755 0.542 4.829 1.00 77.19 91 LYS A O 1
ATOM 678 N N . LEU A 1 92 ? -8.129 0.064 6.925 1.00 82.38 92 LEU A N 1
ATOM 679 C CA . LEU A 1 92 ? -6.684 0.112 6.684 1.00 82.38 92 LEU A CA 1
ATOM 680 C C . LEU A 1 92 ? -6.071 -1.279 6.455 1.00 82.38 92 LEU A C 1
ATOM 682 O O . LEU A 1 92 ? -4.935 -1.384 5.998 1.00 82.38 92 LEU A O 1
ATOM 686 N N . ALA A 1 93 ? -6.820 -2.355 6.700 1.00 79.69 93 ALA A N 1
ATOM 687 C CA . ALA A 1 93 ? -6.342 -3.725 6.553 1.00 79.69 93 ALA A CA 1
ATOM 688 C C . ALA A 1 93 ? -5.839 -4.028 5.134 1.00 79.69 93 ALA A C 1
ATOM 690 O O . ALA A 1 93 ? -4.864 -4.761 4.978 1.00 79.69 93 ALA A O 1
ATOM 691 N N . TRP A 1 94 ? -6.457 -3.449 4.097 1.00 75.94 94 TRP A N 1
ATOM 692 C CA . TRP A 1 94 ? -5.967 -3.589 2.722 1.00 75.94 94 TRP A CA 1
ATOM 693 C C . TRP A 1 94 ? -4.643 -2.844 2.513 1.00 75.94 94 TRP A C 1
ATOM 695 O O . TRP A 1 94 ? -3.750 -3.389 1.877 1.00 75.94 94 TRP A O 1
ATOM 705 N N . ALA A 1 95 ? -4.476 -1.657 3.107 1.00 77.25 95 ALA A N 1
ATOM 706 C CA . ALA A 1 95 ? -3.248 -0.869 3.009 1.00 77.25 95 ALA A CA 1
ATOM 707 C C . ALA A 1 95 ? -2.084 -1.532 3.761 1.00 77.25 95 ALA A C 1
ATOM 709 O O . ALA A 1 95 ? -0.955 -1.538 3.280 1.00 77.25 95 ALA A O 1
ATOM 710 N N . ALA A 1 96 ? -2.358 -2.165 4.907 1.00 79.62 96 ALA A N 1
ATOM 711 C CA . ALA A 1 96 ? -1.376 -2.977 5.627 1.00 79.62 96 ALA A CA 1
ATOM 712 C C . ALA A 1 96 ? -0.941 -4.222 4.828 1.00 79.62 96 ALA A C 1
ATOM 714 O O . ALA A 1 96 ? 0.183 -4.697 4.978 1.00 79.62 96 ALA A O 1
ATOM 715 N N . LYS A 1 97 ? -1.819 -4.742 3.959 1.00 83.56 97 LYS A N 1
ATOM 716 C CA . LYS A 1 97 ? -1.517 -5.830 3.014 1.00 83.56 97 LYS A CA 1
ATOM 717 C C . LYS A 1 97 ? -0.881 -5.342 1.710 1.00 83.56 97 LYS A C 1
ATOM 719 O O . LYS A 1 97 ? -0.488 -6.169 0.887 1.00 83.56 97 LYS A O 1
ATOM 724 N N . THR A 1 98 ? -0.767 -4.032 1.501 1.00 89.44 98 THR A N 1
ATOM 725 C CA . THR A 1 98 ? -0.100 -3.472 0.327 1.00 89.44 98 THR A CA 1
ATOM 726 C C . THR A 1 98 ? 1.413 -3.622 0.463 1.00 89.44 98 THR A C 1
ATOM 728 O O . THR A 1 98 ? 2.057 -3.017 1.315 1.00 89.44 98 THR A O 1
ATOM 731 N N . GLN A 1 99 ? 2.006 -4.405 -0.430 1.00 90.75 99 GLN A N 1
ATOM 732 C CA . GLN A 1 99 ? 3.446 -4.520 -0.595 1.00 90.75 99 GLN A CA 1
ATOM 733 C C . GLN A 1 99 ? 3.936 -3.510 -1.628 1.00 90.75 99 GLN A C 1
ATOM 735 O O . GLN A 1 99 ? 3.553 -3.567 -2.798 1.00 90.75 99 GLN A O 1
ATOM 740 N N . PHE A 1 100 ? 4.849 -2.634 -1.222 1.00 91.88 100 PHE A N 1
ATOM 741 C CA . PHE A 1 100 ? 5.561 -1.757 -2.144 1.00 91.88 100 PHE A CA 1
ATOM 742 C C . PHE A 1 100 ? 6.844 -2.441 -2.618 1.00 91.88 100 PHE A C 1
ATOM 744 O O . PHE A 1 100 ? 7.648 -2.903 -1.810 1.00 91.88 100 PHE A O 1
ATOM 751 N N . LYS A 1 101 ? 7.039 -2.526 -3.935 1.00 92.12 101 LYS A N 1
ATOM 752 C CA . LYS A 1 101 ? 8.250 -3.081 -4.557 1.00 92.12 101 LYS A CA 1
ATOM 753 C C . LYS A 1 101 ? 8.772 -2.104 -5.593 1.00 92.12 101 LYS A C 1
ATOM 755 O O . LYS A 1 101 ? 7.990 -1.499 -6.319 1.00 92.12 101 LYS A O 1
ATOM 760 N N . GLY A 1 102 ? 10.084 -1.990 -5.712 1.00 92.06 102 GLY A N 1
ATOM 761 C CA . GLY A 1 102 ? 10.691 -1.147 -6.730 1.00 92.06 102 GLY A CA 1
ATOM 762 C C . GLY A 1 102 ? 12.089 -1.603 -7.100 1.00 92.06 102 GLY A C 1
ATOM 763 O O . GLY A 1 102 ? 12.714 -2.373 -6.374 1.00 92.06 102 GLY A O 1
ATOM 764 N N . ASP A 1 103 ? 12.558 -1.122 -8.243 1.00 92.31 103 ASP A N 1
ATOM 765 C CA . ASP A 1 103 ? 13.935 -1.284 -8.685 1.00 92.31 103 ASP A CA 1
ATOM 766 C C . ASP A 1 103 ? 14.445 -0.009 -9.346 1.00 92.31 103 ASP A C 1
ATOM 768 O O . ASP A 1 103 ? 13.692 0.759 -9.950 1.00 92.31 103 ASP A O 1
ATOM 772 N N . VAL A 1 104 ? 15.750 0.202 -9.208 1.00 91.12 104 VAL A N 1
ATOM 773 C CA . VAL A 1 104 ? 16.478 1.277 -9.869 1.00 91.12 104 VAL A CA 1
ATOM 774 C C . VAL A 1 104 ? 17.649 0.658 -10.608 1.00 91.12 104 VAL A C 1
ATOM 776 O O . VAL A 1 104 ? 18.414 -0.120 -10.041 1.00 91.12 104 VAL A O 1
ATOM 779 N N . ARG A 1 105 ? 17.805 1.012 -11.880 1.00 89.00 105 ARG A N 1
ATOM 780 C CA . ARG A 1 105 ? 18.952 0.620 -12.692 1.00 89.00 105 ARG A CA 1
ATOM 781 C C . ARG A 1 105 ? 19.547 1.839 -13.363 1.00 89.00 105 ARG A C 1
ATOM 783 O O . ARG A 1 105 ? 18.852 2.534 -14.094 1.00 89.00 105 ARG A O 1
ATOM 790 N N . PHE A 1 106 ? 20.846 2.021 -13.188 1.00 88.88 106 PHE A N 1
ATOM 791 C CA . PHE A 1 106 ? 21.645 2.956 -13.966 1.00 88.88 106 PHE A CA 1
ATOM 792 C C . PHE A 1 106 ? 22.515 2.180 -14.957 1.00 88.88 106 PHE A C 1
ATOM 794 O O . PHE A 1 106 ? 23.002 1.092 -14.644 1.00 88.88 106 PHE A O 1
ATOM 801 N N . ARG A 1 107 ? 22.674 2.703 -16.170 1.00 87.00 107 ARG A N 1
ATOM 802 C CA . ARG A 1 107 ? 23.492 2.104 -17.222 1.00 87.00 107 ARG A CA 1
ATOM 803 C C . ARG A 1 107 ? 24.147 3.198 -18.049 1.00 87.00 107 ARG A C 1
ATOM 805 O O . ARG A 1 107 ? 23.461 4.100 -18.515 1.00 87.00 107 ARG A O 1
ATOM 812 N N . GLN A 1 108 ? 25.438 3.046 -18.301 1.00 86.94 108 GLN A N 1
ATOM 813 C CA . GLN A 1 108 ? 26.131 3.750 -19.370 1.00 86.94 108 GLN A CA 1
ATOM 814 C C . GLN A 1 108 ? 26.249 2.810 -20.571 1.00 86.94 108 GLN A C 1
ATOM 816 O O . GLN A 1 108 ? 26.569 1.632 -20.407 1.00 86.94 108 GLN A O 1
ATOM 821 N N . GLU A 1 109 ? 25.898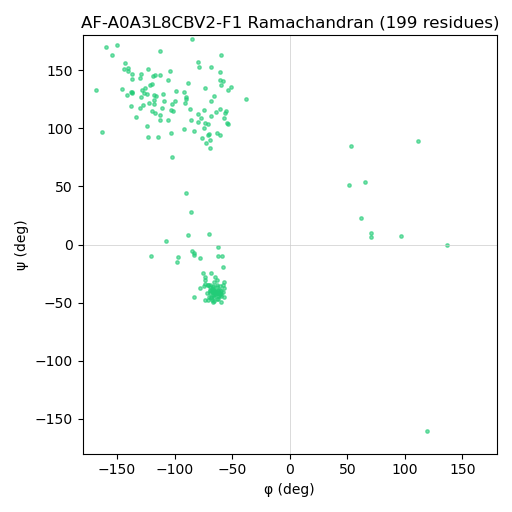 3.300 -21.752 1.00 81.69 109 GLU A N 1
ATOM 822 C CA . GLU A 1 109 ? 25.879 2.539 -22.996 1.00 81.69 109 GLU A CA 1
ATOM 823 C C . GLU A 1 109 ? 26.634 3.327 -24.061 1.00 81.69 109 GLU A C 1
ATOM 825 O O . GLU A 1 109 ? 26.216 4.421 -24.430 1.00 81.69 109 GLU A O 1
ATOM 830 N N . THR A 1 110 ? 27.726 2.747 -24.556 1.00 81.81 110 THR A N 1
ATOM 831 C CA . THR A 1 110 ? 28.497 3.283 -25.678 1.00 81.81 110 THR A CA 1
ATOM 832 C C . THR A 1 110 ? 28.347 2.325 -26.852 1.00 81.81 110 THR A C 1
ATOM 834 O O . THR A 1 110 ? 28.827 1.193 -26.799 1.00 81.81 110 THR A O 1
ATOM 837 N N . VAL A 1 111 ? 27.649 2.756 -27.899 1.00 78.06 111 VAL A N 1
ATOM 838 C CA . VAL A 1 111 ? 27.464 1.977 -29.129 1.00 78.06 111 VAL A CA 1
ATOM 839 C C . VAL A 1 111 ? 28.413 2.522 -30.184 1.00 78.06 111 VAL A C 1
ATOM 841 O O . VAL A 1 111 ? 28.268 3.668 -30.611 1.00 78.06 111 VAL A O 1
ATOM 844 N N . LYS A 1 112 ? 29.377 1.691 -30.589 1.00 76.12 112 LYS A N 1
ATOM 845 C CA . LYS A 1 112 ? 30.289 1.979 -31.697 1.00 76.12 112 LYS A CA 1
ATOM 846 C C . LYS A 1 112 ? 29.689 1.453 -32.991 1.00 76.12 112 LYS A C 1
ATOM 848 O O . LYS A 1 112 ? 29.328 0.279 -33.061 1.00 76.12 112 LYS A O 1
ATOM 853 N N . ASN A 1 113 ? 29.560 2.313 -33.993 1.00 71.19 113 ASN A N 1
ATOM 854 C CA . ASN A 1 113 ? 29.016 1.939 -35.298 1.00 71.19 113 ASN A CA 1
ATOM 855 C C . ASN A 1 113 ? 30.159 1.759 -36.300 1.00 71.19 113 ASN A C 1
ATOM 857 O O . ASN A 1 113 ? 30.385 2.597 -37.174 1.00 71.19 113 ASN A O 1
ATOM 861 N N . ASP A 1 114 ? 30.873 0.643 -36.179 1.00 65.12 114 ASP A N 1
ATOM 862 C CA . ASP A 1 114 ? 31.971 0.309 -37.083 1.00 65.12 114 ASP A CA 1
ATOM 863 C C . ASP A 1 114 ? 31.402 -0.182 -38.429 1.00 65.12 114 ASP A C 1
ATOM 865 O O . ASP A 1 114 ? 31.100 -1.361 -38.604 1.00 65.12 114 ASP A O 1
ATOM 869 N N . GLY A 1 115 ? 31.210 0.738 -39.384 1.00 62.66 115 GLY A N 1
ATOM 870 C CA . GLY A 1 115 ? 30.895 0.398 -40.782 1.00 62.66 115 GLY A CA 1
ATOM 871 C C . GLY A 1 115 ? 29.795 1.212 -41.473 1.00 62.66 115 GLY A C 1
ATOM 872 O O . GLY A 1 115 ? 29.540 0.976 -42.653 1.00 62.66 115 GLY A O 1
ATOM 873 N N . VAL A 1 116 ? 29.155 2.176 -40.799 1.00 62.12 116 VAL A N 1
ATOM 874 C CA . VAL A 1 116 ? 28.105 3.021 -41.406 1.00 62.12 116 VAL A CA 1
ATOM 875 C C . VAL A 1 116 ? 28.582 4.469 -41.512 1.00 62.12 116 VAL A C 1
ATOM 877 O O . VAL A 1 116 ? 28.656 5.191 -40.518 1.00 62.12 116 VAL A O 1
ATOM 880 N N . SER A 1 117 ? 28.880 4.919 -42.734 1.00 56.16 117 SER A N 1
ATOM 881 C CA . SER A 1 117 ? 29.226 6.320 -43.008 1.00 56.16 117 SER A CA 1
ATOM 882 C C . SER A 1 117 ? 28.047 7.223 -42.610 1.00 56.16 117 SER A C 1
ATOM 884 O O . SER A 1 117 ? 26.980 7.111 -43.209 1.00 56.16 117 SER A O 1
ATOM 886 N N . ASN A 1 118 ? 28.251 8.103 -41.618 1.00 58.12 118 ASN A N 1
ATOM 887 C CA . ASN A 1 118 ? 27.306 9.067 -41.004 1.00 58.12 118 ASN A CA 1
ATOM 888 C C . ASN A 1 118 ? 26.582 8.684 -39.699 1.00 58.12 118 ASN A C 1
ATOM 890 O O . ASN A 1 118 ? 25.766 9.480 -39.237 1.00 58.12 118 ASN A O 1
ATOM 894 N N . THR A 1 119 ? 26.891 7.565 -39.037 1.00 58.28 119 THR A N 1
ATOM 895 C CA . THR A 1 119 ? 26.361 7.331 -37.674 1.00 58.28 119 THR A CA 1
ATOM 896 C C . THR A 1 119 ? 27.514 7.310 -36.680 1.00 58.28 119 THR A C 1
ATOM 898 O O . THR A 1 119 ? 28.143 6.279 -36.495 1.00 58.28 119 THR A O 1
ATOM 901 N N . GLY A 1 120 ? 27.837 8.462 -36.081 1.00 64.88 120 GLY A N 1
ATOM 902 C CA . GLY A 1 120 ? 28.889 8.551 -35.061 1.00 64.88 120 GLY A CA 1
ATOM 903 C C . GLY A 1 120 ? 28.607 7.671 -33.835 1.00 64.88 120 GLY A C 1
ATOM 904 O O . GLY A 1 120 ? 27.469 7.234 -33.625 1.00 64.88 120 GLY A O 1
ATOM 905 N N . ASP A 1 121 ? 29.646 7.426 -33.032 1.00 72.69 121 ASP A N 1
ATOM 906 C CA . ASP A 1 121 ? 29.544 6.706 -31.760 1.00 72.69 121 ASP A CA 1
ATOM 907 C C . ASP A 1 121 ? 28.478 7.343 -30.861 1.00 72.69 121 ASP A C 1
ATOM 909 O O . ASP A 1 121 ? 28.406 8.563 -30.695 1.00 72.69 121 ASP A O 1
ATOM 913 N N . GLN A 1 122 ? 27.621 6.505 -30.286 1.00 72.12 122 GLN A N 1
ATOM 914 C CA . GLN A 1 122 ? 26.517 6.935 -29.436 1.00 72.12 122 GLN A CA 1
ATOM 915 C C . GLN A 1 122 ? 26.866 6.624 -27.985 1.00 72.12 122 GLN A C 1
ATOM 917 O O . GLN A 1 122 ? 26.820 5.461 -27.591 1.00 72.12 122 GLN A O 1
ATOM 922 N N . ASP A 1 123 ? 27.176 7.646 -27.187 1.00 79.81 123 ASP A N 1
ATOM 923 C CA . ASP A 1 123 ? 27.285 7.504 -25.732 1.00 79.81 123 ASP A CA 1
ATOM 924 C C . ASP A 1 123 ? 26.002 8.003 -25.061 1.00 79.81 123 ASP A C 1
ATOM 926 O O . ASP A 1 123 ? 25.549 9.128 -25.292 1.00 79.81 123 ASP A O 1
ATOM 930 N N . ARG A 1 124 ? 25.365 7.138 -24.270 1.00 81.25 124 ARG A N 1
ATOM 931 C CA . ARG A 1 124 ? 24.082 7.415 -23.621 1.00 81.25 124 ARG A CA 1
ATOM 932 C C . ARG A 1 124 ? 24.099 6.934 -22.178 1.00 81.25 124 ARG A C 1
ATOM 934 O O . ARG A 1 124 ? 24.373 5.770 -21.884 1.00 81.25 124 ARG A O 1
ATOM 941 N N . GLN A 1 125 ? 23.691 7.814 -21.270 1.00 83.94 125 GLN A N 1
ATOM 942 C CA . GLN A 1 125 ? 23.361 7.440 -19.897 1.00 83.94 125 GLN A CA 1
ATOM 943 C C . GLN A 1 125 ? 21.872 7.124 -19.799 1.00 83.94 125 GLN A C 1
ATOM 945 O O . GLN A 1 125 ? 21.027 7.883 -20.277 1.00 83.94 125 GLN A O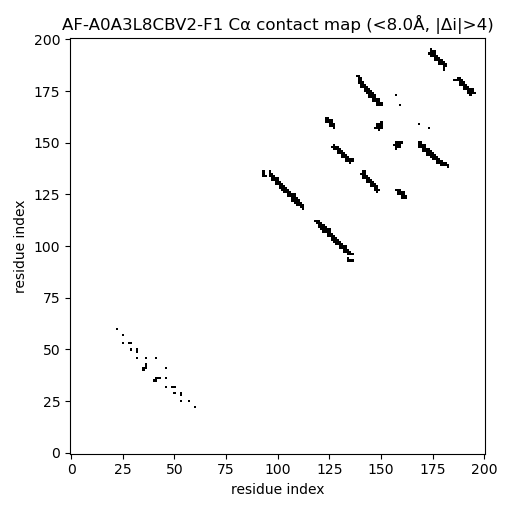 1
ATOM 950 N N . ARG A 1 126 ? 21.543 5.989 -19.185 1.00 85.50 126 ARG A N 1
ATOM 951 C CA . ARG A 1 126 ? 20.179 5.475 -19.075 1.00 85.50 126 ARG A CA 1
ATOM 952 C C . ARG A 1 126 ? 19.857 5.149 -17.626 1.00 85.50 126 ARG A C 1
ATOM 954 O O . ARG A 1 126 ? 20.616 4.452 -16.955 1.00 85.50 126 ARG A O 1
ATOM 961 N N . VAL A 1 127 ? 18.693 5.588 -17.165 1.00 86.88 127 VAL A N 1
ATOM 962 C CA . VAL A 1 127 ? 18.124 5.215 -15.870 1.00 86.88 127 VAL A CA 1
ATOM 963 C C . VAL A 1 127 ? 16.797 4.503 -16.077 1.00 86.88 127 VAL A C 1
ATOM 965 O O . VAL A 1 127 ? 16.037 4.806 -16.990 1.00 86.88 127 VAL A O 1
ATOM 968 N N . ARG A 1 128 ? 16.514 3.526 -15.230 1.00 88.44 128 ARG A N 1
ATOM 969 C CA . ARG A 1 128 ? 15.205 2.906 -15.100 1.00 88.44 128 ARG A CA 1
ATOM 970 C C . ARG A 1 128 ? 14.832 2.949 -13.637 1.00 88.44 128 ARG A C 1
ATOM 972 O O . ARG A 1 128 ? 15.546 2.374 -12.825 1.00 88.44 128 ARG A O 1
ATOM 979 N N . VAL A 1 129 ? 13.727 3.604 -13.323 1.00 90.25 129 VAL A N 1
ATOM 980 C CA . VAL A 1 129 ? 13.118 3.555 -11.995 1.00 90.25 129 VAL A CA 1
ATOM 981 C C . VAL A 1 129 ? 11.755 2.912 -12.150 1.00 90.25 129 VAL A C 1
ATOM 983 O O . VAL A 1 129 ? 10.968 3.335 -12.997 1.00 90.25 129 VAL A O 1
ATOM 986 N N . ARG A 1 130 ? 11.487 1.880 -11.353 1.00 91.50 130 ARG A N 1
ATOM 987 C CA . ARG A 1 130 ? 10.186 1.220 -11.266 1.00 91.50 130 ARG A CA 1
ATOM 988 C C . ARG A 1 130 ? 9.729 1.202 -9.824 1.00 91.50 130 ARG A C 1
ATOM 990 O O . ARG A 1 130 ? 10.499 0.845 -8.939 1.00 91.50 130 ARG A O 1
ATOM 997 N N . LEU A 1 131 ? 8.468 1.540 -9.606 1.00 93.25 131 LEU A N 1
ATOM 998 C CA . LEU A 1 131 ? 7.823 1.476 -8.302 1.00 93.25 131 LEU A CA 1
ATOM 999 C C . LEU A 1 131 ? 6.431 0.890 -8.482 1.00 93.25 131 LEU A C 1
ATOM 1001 O O . LEU A 1 131 ? 5.688 1.322 -9.356 1.00 93.25 131 LEU A O 1
ATOM 1005 N N . GLY A 1 132 ? 6.068 -0.093 -7.673 1.00 92.94 132 GLY A N 1
ATOM 1006 C CA . GLY A 1 132 ? 4.755 -0.707 -7.708 1.00 92.94 132 GLY A CA 1
ATOM 1007 C C . GLY A 1 132 ? 4.206 -1.013 -6.329 1.00 92.94 132 GLY A C 1
ATOM 1008 O O . GLY A 1 132 ? 4.956 -1.242 -5.383 1.00 92.94 132 GLY A O 1
ATOM 1009 N N . ALA A 1 133 ? 2.884 -1.012 -6.250 1.00 93.12 133 ALA A N 1
ATOM 1010 C CA . ALA A 1 133 ? 2.100 -1.366 -5.086 1.00 93.12 133 ALA A CA 1
ATOM 1011 C C . ALA A 1 133 ? 1.244 -2.585 -5.439 1.00 93.12 133 ALA A C 1
ATOM 1013 O O . ALA A 1 133 ? 0.495 -2.572 -6.417 1.00 93.12 133 ALA A O 1
ATOM 1014 N N . TYR A 1 134 ? 1.373 -3.642 -4.646 1.00 92.38 134 TYR A N 1
ATOM 1015 C CA . TYR A 1 134 ? 0.677 -4.909 -4.839 1.00 92.38 134 TYR A CA 1
ATOM 1016 C C . TYR A 1 134 ? -0.136 -5.195 -3.593 1.00 92.38 134 TYR A C 1
ATOM 1018 O O . TYR A 1 134 ? 0.422 -5.258 -2.503 1.00 92.38 134 TYR A O 1
ATOM 1026 N N . THR A 1 135 ? -1.444 -5.342 -3.738 1.00 91.19 135 THR A N 1
ATOM 1027 C CA . THR A 1 135 ? -2.354 -5.508 -2.607 1.00 91.19 135 THR A CA 1
ATOM 1028 C C . THR A 1 135 ? -3.148 -6.786 -2.765 1.00 91.19 135 THR A C 1
ATOM 1030 O O . THR A 1 135 ? -3.778 -7.012 -3.797 1.00 91.19 135 THR A O 1
ATOM 1033 N N . GLU A 1 136 ? -3.166 -7.593 -1.711 1.00 89.38 136 GLU A N 1
ATOM 1034 C CA . GLU A 1 136 ? -4.120 -8.687 -1.574 1.00 89.38 136 GLU A CA 1
ATOM 1035 C C . GLU A 1 136 ? -5.406 -8.139 -0.946 1.00 89.38 136 GLU A C 1
ATOM 1037 O O . GLU A 1 136 ? -5.440 -7.794 0.240 1.00 89.38 136 GLU A O 1
ATOM 1042 N N . ILE A 1 137 ? -6.463 -8.020 -1.753 1.00 85.00 137 ILE A N 1
ATOM 1043 C CA . ILE A 1 137 ? -7.761 -7.513 -1.290 1.00 85.00 137 ILE A CA 1
ATOM 1044 C C . ILE A 1 137 ? -8.430 -8.590 -0.433 1.00 85.00 137 ILE A C 1
ATOM 1046 O O . ILE A 1 137 ? -8.903 -8.329 0.674 1.00 85.00 137 ILE A O 1
ATOM 1050 N N . ASN A 1 138 ? -8.437 -9.820 -0.940 1.00 85.44 138 ASN A N 1
ATOM 1051 C CA . ASN A 1 138 ? -8.937 -10.998 -0.250 1.00 85.44 138 ASN A CA 1
ATOM 1052 C C . ASN A 1 138 ? -8.162 -12.248 -0.728 1.00 85.44 138 ASN A C 1
ATOM 1054 O O . ASN A 1 138 ? -7.428 -12.158 -1.713 1.00 85.44 138 ASN A O 1
ATOM 1058 N N . PRO A 1 139 ? -8.348 -13.422 -0.094 1.00 86.19 139 PRO A N 1
ATOM 1059 C CA . PRO A 1 139 ? -7.634 -14.647 -0.468 1.00 86.19 139 PRO A CA 1
ATOM 1060 C C . PRO A 1 139 ? -7.887 -15.166 -1.892 1.00 86.19 139 PRO A C 1
ATOM 1062 O O . PRO A 1 139 ? -7.324 -16.192 -2.245 1.00 86.19 139 PRO A O 1
ATOM 1065 N N . GLN A 1 140 ? -8.759 -14.523 -2.675 1.00 88.94 140 GLN A N 1
ATOM 1066 C CA . GLN A 1 140 ? -9.093 -14.887 -4.054 1.00 88.94 140 GLN A CA 1
ATOM 1067 C C . GLN A 1 140 ? -8.792 -13.768 -5.064 1.00 88.94 140 GLN A C 1
ATOM 1069 O O . GLN A 1 140 ? -8.921 -13.983 -6.263 1.00 88.94 140 GLN A O 1
ATOM 1074 N N . VAL A 1 141 ? -8.468 -12.552 -4.615 1.00 89.69 141 VAL A N 1
ATOM 1075 C CA . VAL A 1 141 ? -8.342 -11.359 -5.458 1.00 89.69 141 VAL A CA 1
ATOM 1076 C C . VAL A 1 141 ? -7.113 -10.573 -5.034 1.00 89.69 141 VAL A C 1
ATOM 1078 O O . VAL A 1 141 ? -7.039 -10.025 -3.928 1.00 89.69 141 VAL A O 1
ATOM 1081 N N . SER A 1 142 ? -6.197 -10.435 -5.981 1.00 90.81 142 SER A N 1
ATOM 1082 C CA . SER A 1 142 ? -4.993 -9.624 -5.863 1.00 90.81 142 SER A CA 1
ATOM 1083 C C . SER A 1 142 ? -5.021 -8.504 -6.899 1.00 90.81 142 SER A C 1
ATOM 1085 O O . SER A 1 142 ? -5.526 -8.669 -8.005 1.00 90.81 142 SER A O 1
ATOM 1087 N N . THR A 1 143 ? -4.474 -7.343 -6.561 1.00 91.88 143 THR A N 1
ATOM 1088 C CA . THR A 1 143 ? -4.318 -6.224 -7.496 1.00 91.88 143 THR A CA 1
ATOM 1089 C C . THR A 1 143 ? -2.890 -5.706 -7.471 1.00 91.88 143 THR A C 1
ATOM 1091 O O . THR A 1 143 ? -2.220 -5.740 -6.435 1.00 91.88 143 THR A O 1
ATOM 1094 N N . GLY A 1 144 ? -2.405 -5.239 -8.616 1.00 92.56 144 GLY A N 1
ATOM 1095 C CA . GLY A 1 144 ? -1.052 -4.728 -8.765 1.00 92.56 144 GLY A CA 1
ATOM 1096 C C . GLY A 1 144 ? -1.012 -3.518 -9.679 1.00 92.56 144 GLY A C 1
ATOM 1097 O O . GLY A 1 144 ? -1.490 -3.567 -10.812 1.00 92.56 144 GLY A O 1
ATOM 1098 N N . ILE A 1 145 ? -0.382 -2.448 -9.203 1.00 92.81 145 ILE A N 1
ATOM 1099 C CA . ILE A 1 145 ? -0.040 -1.279 -10.008 1.00 92.81 145 ILE A CA 1
ATOM 1100 C C . ILE A 1 145 ? 1.471 -1.068 -9.976 1.00 92.81 145 ILE A C 1
ATOM 1102 O O .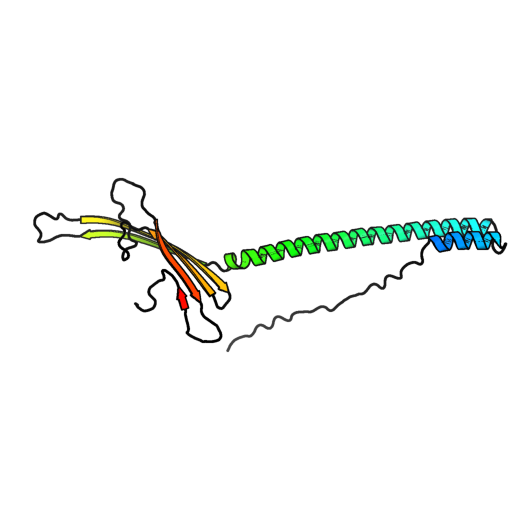 ILE A 1 145 ? 2.099 -1.184 -8.927 1.00 92.81 145 ILE A O 1
ATOM 1106 N N . ARG A 1 146 ? 2.074 -0.756 -11.122 1.00 92.19 146 ARG A N 1
ATOM 1107 C CA . ARG A 1 146 ? 3.488 -0.393 -11.236 1.00 92.19 146 ARG A CA 1
ATOM 1108 C C . ARG A 1 146 ? 3.644 0.772 -12.191 1.00 92.19 146 ARG A C 1
ATOM 1110 O O . ARG A 1 146 ? 3.146 0.725 -13.310 1.00 92.19 146 ARG A O 1
ATOM 1117 N N . ILE A 1 147 ? 4.388 1.776 -11.765 1.00 91.06 147 ILE A N 1
ATOM 1118 C CA . ILE A 1 147 ? 4.851 2.878 -12.597 1.00 91.06 147 ILE A CA 1
ATOM 1119 C C . ILE A 1 147 ? 6.326 2.686 -12.937 1.00 91.06 147 ILE A C 1
ATOM 1121 O O . ILE A 1 147 ? 7.087 2.099 -12.161 1.00 91.06 147 ILE A O 1
ATOM 1125 N N . ALA A 1 148 ? 6.727 3.171 -14.106 1.00 89.69 148 ALA A N 1
ATOM 1126 C CA . ALA A 1 148 ? 8.105 3.121 -14.563 1.00 89.69 148 ALA A CA 1
ATOM 1127 C C . ALA A 1 148 ? 8.484 4.370 -15.357 1.00 89.69 148 ALA A C 1
ATOM 1129 O O . ALA A 1 148 ? 7.649 4.962 -16.033 1.00 89.69 148 ALA A O 1
ATOM 1130 N N . THR A 1 149 ? 9.758 4.740 -15.330 1.00 86.81 149 THR A N 1
ATOM 1131 C CA . THR A 1 149 ? 10.324 5.716 -16.274 1.00 86.81 149 THR A CA 1
ATOM 1132 C C . THR A 1 149 ? 10.374 5.138 -17.692 1.00 86.81 149 THR A C 1
ATOM 1134 O O . THR A 1 149 ? 10.537 3.925 -17.844 1.00 86.81 149 THR A O 1
ATOM 1137 N N . GLY A 1 150 ? 10.322 5.973 -18.731 1.00 81.19 150 GLY A N 1
ATOM 1138 C CA . GLY A 1 150 ? 10.443 5.514 -20.119 1.00 81.19 150 GLY A CA 1
ATOM 1139 C C . GLY A 1 150 ? 10.641 6.665 -21.099 1.00 81.19 150 GLY A C 1
ATOM 1140 O O . GLY A 1 150 ? 9.928 7.660 -21.017 1.00 81.19 150 GLY A O 1
ATOM 1141 N N . SER A 1 151 ? 11.614 6.528 -22.007 1.00 69.62 151 SER A N 1
ATOM 1142 C CA . SER A 1 151 ? 12.024 7.605 -22.922 1.00 69.62 151 SER A CA 1
ATOM 1143 C C . SER A 1 151 ? 11.171 7.753 -24.175 1.00 69.62 151 SER A C 1
ATOM 1145 O O . SER A 1 151 ? 11.410 8.685 -24.933 1.00 69.62 151 SER A O 1
ATOM 1147 N N . ASP A 1 152 ? 10.265 6.816 -24.444 1.00 66.12 152 ASP A N 1
ATOM 1148 C CA . ASP A 1 152 ? 9.446 6.812 -25.654 1.00 66.12 152 ASP A CA 1
ATOM 1149 C C . ASP A 1 152 ? 8.194 5.948 -25.446 1.00 66.12 152 ASP A C 1
ATOM 1151 O O . ASP A 1 152 ? 8.116 5.165 -24.496 1.00 66.12 152 ASP A O 1
ATOM 1155 N N . ASN A 1 153 ? 7.257 6.025 -26.386 1.00 62.97 153 ASN A N 1
ATOM 1156 C CA . ASN A 1 153 ? 6.043 5.214 -26.451 1.00 62.97 153 ASN A CA 1
ATOM 1157 C C . ASN A 1 153 ? 6.320 3.731 -26.805 1.00 62.97 153 ASN A C 1
ATOM 1159 O O . ASN A 1 153 ? 5.392 2.961 -27.069 1.00 62.97 153 ASN A O 1
ATOM 1163 N N . ASP A 1 154 ? 7.592 3.314 -26.829 1.00 63.50 154 ASP A N 1
ATOM 1164 C CA . ASP A 1 154 ? 7.991 1.923 -27.024 1.00 63.50 154 ASP A CA 1
ATOM 1165 C C . ASP A 1 154 ? 7.579 1.076 -25.811 1.00 63.50 154 ASP A C 1
ATOM 1167 O O . ASP A 1 154 ? 8.155 1.134 -24.721 1.00 63.50 154 ASP A O 1
ATOM 1171 N N . SER A 1 155 ? 6.600 0.205 -26.046 1.00 61.44 155 SER A N 1
ATOM 1172 C CA . SER A 1 155 ? 6.030 -0.702 -25.048 1.00 61.44 155 SER A CA 1
ATOM 1173 C C . SER A 1 155 ? 7.030 -1.721 -24.479 1.00 61.44 155 SER A C 1
ATOM 1175 O O . SER A 1 155 ? 6.710 -2.412 -23.511 1.00 61.44 155 SER A O 1
ATOM 1177 N N . ARG A 1 156 ? 8.232 -1.850 -25.055 1.00 65.69 156 ARG A N 1
ATOM 1178 C CA . ARG A 1 156 ? 9.231 -2.863 -24.675 1.00 65.69 156 ARG A CA 1
ATOM 1179 C C . ARG A 1 156 ? 10.312 -2.342 -23.730 1.00 65.69 156 ARG A C 1
ATOM 1181 O O . ARG A 1 156 ? 11.036 -3.147 -23.134 1.00 65.69 156 ARG A O 1
ATOM 1188 N N . SER A 1 157 ? 10.461 -1.025 -23.571 1.00 67.25 157 SER A N 1
ATOM 1189 C CA . SER A 1 157 ? 11.588 -0.443 -22.837 1.00 67.25 157 SER A CA 1
ATOM 1190 C C . SER A 1 157 ? 11.166 0.634 -21.843 1.00 67.25 157 SER A C 1
ATOM 1192 O O . SER A 1 157 ? 10.931 1.779 -22.189 1.00 67.25 157 SER A O 1
ATOM 1194 N N . THR A 1 158 ? 11.278 0.309 -20.557 1.00 76.38 158 THR A N 1
ATOM 1195 C CA . THR A 1 158 ? 11.184 1.272 -19.446 1.00 76.38 158 THR A CA 1
ATOM 1196 C C . THR A 1 158 ? 12.525 1.948 -19.131 1.00 76.38 158 THR A C 1
ATOM 1198 O O . THR A 1 158 ? 12.856 2.232 -17.983 1.00 76.38 158 THR A O 1
ATOM 1201 N N . ASN A 1 159 ? 13.411 2.082 -20.120 1.00 77.69 159 ASN A N 1
ATOM 1202 C CA . ASN A 1 159 ? 14.634 2.866 -19.931 1.00 77.69 159 ASN A CA 1
ATOM 1203 C C . ASN A 1 159 ? 14.354 4.317 -20.278 1.00 77.69 159 ASN A C 1
ATOM 1205 O O . ASN A 1 159 ? 13.739 4.586 -21.303 1.00 77.69 159 ASN A O 1
ATOM 1209 N N . GLN A 1 160 ? 14.900 5.216 -19.479 1.00 80.25 160 GLN A N 1
ATOM 1210 C CA . GLN A 1 160 ? 14.930 6.639 -19.734 1.00 80.25 160 GLN A CA 1
ATOM 1211 C C . GLN A 1 160 ? 16.357 7.068 -20.062 1.00 80.25 160 GLN A C 1
ATOM 1213 O O . GLN A 1 160 ? 17.256 6.853 -19.251 1.00 80.25 160 GLN A O 1
ATOM 1218 N N . SER A 1 161 ? 16.575 7.690 -21.218 1.00 80.44 161 SER A N 1
ATOM 1219 C CA . SER A 1 161 ? 17.837 8.378 -21.506 1.00 80.44 161 SER A CA 1
ATOM 1220 C C . SER A 1 161 ? 17.906 9.685 -20.710 1.00 80.44 161 SER A C 1
ATOM 1222 O O . SER A 1 161 ? 16.926 10.436 -20.652 1.00 80.44 161 SER A O 1
ATOM 1224 N N . LEU A 1 162 ? 19.054 9.952 -20.083 1.00 75.50 162 LEU A N 1
ATOM 1225 C CA . LEU A 1 162 ? 19.365 11.227 -19.426 1.00 75.50 162 LEU A CA 1
ATOM 1226 C C . LEU A 1 162 ? 20.044 12.188 -20.408 1.00 75.50 162 LEU A C 1
ATOM 1228 O O . LEU A 1 162 ? 21.046 12.824 -20.099 1.00 75.50 162 LEU A O 1
ATOM 1232 N N . ASP A 1 163 ? 19.505 12.268 -21.616 1.00 69.88 163 ASP A N 1
ATOM 1233 C CA . ASP A 1 163 ? 19.913 13.239 -22.619 1.00 69.88 163 ASP A CA 1
ATOM 1234 C C . ASP A 1 163 ? 19.169 14.571 -22.416 1.00 69.88 163 ASP A C 1
ATOM 1236 O O . ASP A 1 163 ? 18.302 14.717 -21.545 1.00 69.88 163 ASP A O 1
ATOM 1240 N N . ASN A 1 164 ? 19.505 15.567 -23.232 1.00 64.50 164 ASN A N 1
ATOM 1241 C CA . ASN A 1 164 ? 18.708 16.782 -23.374 1.00 64.50 164 ASN A CA 1
ATOM 1242 C C . ASN A 1 164 ? 18.641 17.667 -22.105 1.00 64.50 164 ASN A C 1
ATOM 1244 O O . ASN A 1 164 ? 17.562 18.010 -21.618 1.00 64.50 164 ASN A O 1
ATOM 1248 N N . ASN A 1 165 ? 19.811 18.035 -21.570 1.00 69.12 165 ASN A N 1
ATOM 1249 C CA . ASN A 1 165 ? 20.026 19.194 -20.689 1.00 69.12 165 ASN A CA 1
ATOM 1250 C C . ASN A 1 165 ? 19.083 19.310 -19.466 1.00 69.12 165 ASN A C 1
ATOM 1252 O O . ASN A 1 165 ? 18.481 20.356 -19.238 1.00 69.12 165 ASN A O 1
ATOM 1256 N N . PHE A 1 166 ? 18.947 18.239 -18.673 1.00 69.00 166 PHE A N 1
ATOM 1257 C CA . PHE A 1 166 ? 18.130 18.206 -17.439 1.00 69.00 166 PHE A CA 1
ATOM 1258 C C . PHE A 1 166 ? 16.624 18.463 -17.632 1.00 69.00 166 PHE A C 1
ATOM 1260 O O . PHE A 1 166 ? 15.916 18.840 -16.697 1.00 69.00 166 PHE A O 1
ATOM 1267 N N . THR A 1 167 ? 16.101 18.230 -18.834 1.00 75.19 167 THR A N 1
ATOM 1268 C CA . THR A 1 167 ? 14.653 18.260 -19.084 1.00 75.19 167 THR A CA 1
ATOM 1269 C C . THR A 1 167 ? 13.901 17.224 -18.242 1.00 75.19 167 THR A C 1
ATOM 1271 O O . THR A 1 167 ? 14.421 16.146 -17.937 1.00 75.19 167 THR A O 1
ATOM 1274 N N . LYS A 1 168 ? 12.652 17.554 -17.879 1.00 77.69 168 LYS A N 1
ATOM 1275 C CA . LYS A 1 168 ? 11.735 16.644 -17.176 1.00 77.69 168 LYS A CA 1
ATOM 1276 C C . LYS A 1 168 ? 11.533 15.375 -18.002 1.00 77.69 168 LYS A C 1
ATOM 1278 O O . LYS A 1 168 ? 11.459 15.449 -19.226 1.00 77.69 168 LYS A O 1
ATOM 1283 N N . LYS A 1 169 ? 11.469 14.229 -17.326 1.00 80.94 169 LYS A N 1
ATOM 1284 C CA . LYS A 1 169 ? 11.302 12.915 -17.951 1.00 80.94 169 LYS A CA 1
ATOM 1285 C C . LYS A 1 169 ? 9.944 12.329 -17.589 1.00 80.94 169 LYS A C 1
ATOM 1287 O O . LYS A 1 169 ? 9.469 12.544 -16.472 1.00 80.94 169 LYS A O 1
ATOM 1292 N N . ASP A 1 170 ? 9.362 11.587 -18.519 1.00 83.56 170 ASP A N 1
ATOM 1293 C CA . ASP A 1 170 ? 8.028 11.025 -18.358 1.00 83.56 170 ASP A CA 1
ATOM 1294 C C . ASP A 1 170 ? 8.019 9.775 -17.470 1.00 83.56 170 ASP A C 1
ATOM 1296 O O . ASP A 1 170 ? 8.993 9.017 -17.365 1.00 83.56 170 ASP A O 1
ATOM 1300 N N . ILE A 1 171 ? 6.870 9.566 -16.829 1.00 84.88 171 ILE A N 1
ATOM 1301 C CA . ILE A 1 171 ? 6.544 8.368 -16.061 1.00 84.88 171 ILE A CA 1
ATOM 1302 C C . ILE A 1 171 ? 5.314 7.708 -16.673 1.00 84.88 171 ILE A C 1
ATOM 1304 O O . ILE A 1 171 ? 4.343 8.367 -17.035 1.00 84.88 171 ILE A O 1
ATOM 1308 N N . TRP A 1 172 ? 5.357 6.387 -16.767 1.00 85.06 172 TRP A N 1
ATOM 1309 C CA . TRP A 1 172 ? 4.372 5.587 -17.476 1.00 85.06 172 TRP A CA 1
ATOM 1310 C C . TRP A 1 172 ? 3.759 4.547 -16.552 1.00 85.06 172 TRP A C 1
ATOM 1312 O O . TRP A 1 172 ? 4.410 4.038 -15.634 1.00 85.06 172 TRP A O 1
ATOM 1322 N N . LEU A 1 173 ? 2.511 4.178 -16.842 1.00 86.56 173 LEU A N 1
ATOM 1323 C CA . LEU A 1 173 ? 1.881 3.013 -16.236 1.00 86.56 173 LEU A CA 1
ATOM 1324 C C . LEU A 1 173 ? 2.490 1.743 -16.844 1.00 86.56 173 LEU A C 1
ATOM 1326 O O . LEU A 1 173 ? 2.211 1.360 -17.984 1.00 86.56 173 LEU A O 1
ATOM 1330 N N . ASP A 1 174 ? 3.345 1.083 -16.075 1.00 86.69 174 ASP A N 1
ATOM 1331 C CA . ASP A 1 174 ? 4.035 -0.132 -16.487 1.00 86.69 174 ASP A CA 1
ATOM 1332 C C . ASP A 1 174 ? 3.154 -1.368 -16.277 1.00 86.69 174 ASP A C 1
ATOM 1334 O O . ASP A 1 174 ? 3.014 -2.187 -17.182 1.00 86.69 174 ASP A O 1
ATOM 1338 N N . GLN A 1 175 ? 2.495 -1.467 -15.122 1.00 89.25 175 GLN A N 1
ATOM 1339 C CA . GLN A 1 175 ? 1.530 -2.524 -14.822 1.00 89.25 175 GLN A CA 1
ATOM 1340 C C . GLN A 1 175 ? 0.298 -1.956 -14.125 1.00 89.25 175 GLN A C 1
ATOM 1342 O O . GLN A 1 175 ? 0.393 -1.015 -13.343 1.00 89.25 175 GLN A O 1
ATOM 1347 N N . GLY A 1 176 ? -0.847 -2.559 -14.396 1.00 91.50 176 GLY A N 1
ATOM 1348 C CA . GLY A 1 176 ? -2.131 -2.255 -13.787 1.00 91.50 176 GLY A CA 1
ATOM 1349 C C . GLY A 1 176 ? -3.053 -3.428 -14.062 1.00 91.50 176 GLY A C 1
ATOM 1350 O O . GLY A 1 176 ? -3.586 -3.533 -15.167 1.00 91.50 176 GLY A O 1
ATOM 1351 N N . TYR A 1 177 ? -3.168 -4.339 -13.101 1.00 92.12 177 TYR A N 1
ATOM 1352 C CA . TYR A 1 177 ? -3.916 -5.578 -13.277 1.00 92.12 177 TYR A CA 1
ATOM 1353 C C . TYR A 1 177 ? -4.661 -5.992 -12.013 1.00 92.12 177 TYR A C 1
ATOM 1355 O O . TYR A 1 177 ? -4.279 -5.648 -10.893 1.00 92.12 177 TYR A O 1
ATOM 1363 N N . VAL A 1 178 ? -5.712 -6.774 -12.228 1.00 92.12 178 VAL A N 1
ATOM 1364 C CA . VAL A 1 178 ? -6.441 -7.510 -11.199 1.00 92.12 178 VAL A CA 1
ATOM 1365 C C . VAL A 1 178 ? -6.309 -8.989 -11.525 1.00 92.12 178 VAL A C 1
ATOM 1367 O O . VAL A 1 178 ? -6.561 -9.392 -12.657 1.00 92.12 178 VAL A O 1
ATOM 1370 N N . ASP A 1 179 ? -5.893 -9.777 -10.545 1.00 91.31 179 ASP A N 1
ATOM 1371 C CA . ASP A 1 179 ? -5.779 -11.228 -10.618 1.00 91.31 179 ASP A CA 1
ATOM 1372 C C . ASP A 1 179 ? -6.845 -11.857 -9.719 1.00 91.31 179 ASP A C 1
ATOM 1374 O O . ASP A 1 179 ? -6.850 -11.637 -8.503 1.00 91.31 179 ASP A O 1
ATOM 1378 N N . TYR A 1 180 ? -7.756 -12.611 -10.328 1.00 91.19 180 TYR A N 1
ATOM 1379 C CA . TYR A 1 180 ? -8.741 -13.420 -9.628 1.00 91.19 180 TYR A CA 1
ATOM 1380 C C . TYR A 1 180 ? -8.337 -14.896 -9.657 1.00 91.19 180 TYR A C 1
ATOM 1382 O O . TYR A 1 180 ? -8.322 -15.534 -10.711 1.00 91.19 180 TYR A O 1
ATOM 1390 N N . HIS A 1 181 ? -8.067 -15.444 -8.476 1.00 90.31 181 HIS A N 1
ATOM 1391 C CA . HIS A 1 181 ? -7.647 -16.821 -8.240 1.00 90.31 181 HIS A CA 1
ATOM 1392 C C . HIS A 1 181 ? -8.624 -17.514 -7.268 1.00 90.31 181 HIS A C 1
ATOM 1394 O O . HIS A 1 181 ? -8.508 -17.410 -6.047 1.00 90.31 181 HIS A O 1
ATOM 1400 N N . PRO A 1 182 ? -9.668 -18.202 -7.763 1.00 87.50 182 PRO A N 1
ATOM 1401 C CA . PRO A 1 182 ? -10.655 -18.825 -6.889 1.00 87.50 182 PRO A CA 1
ATOM 1402 C C . PRO A 1 182 ? -10.053 -20.001 -6.111 1.00 87.50 182 PRO A C 1
ATOM 1404 O O . PRO A 1 182 ? -9.636 -20.999 -6.686 1.00 87.50 182 PRO A O 1
ATOM 1407 N N . THR A 1 183 ? -10.127 -19.960 -4.779 1.00 84.50 183 THR A N 1
ATOM 1408 C CA . THR A 1 183 ? -9.635 -21.036 -3.889 1.00 84.50 183 THR A CA 1
ATOM 1409 C C . THR A 1 183 ? -10.263 -22.415 -4.139 1.00 84.50 183 THR A C 1
ATOM 1411 O O . THR A 1 183 ? -9.698 -23.428 -3.727 1.00 84.50 183 THR A O 1
ATOM 1414 N N . ALA A 1 184 ? -11.422 -22.467 -4.803 1.00 84.19 184 ALA A N 1
ATOM 1415 C CA . ALA A 1 184 ? -12.103 -23.705 -5.177 1.00 84.19 184 ALA A CA 1
ATOM 1416 C C . ALA A 1 184 ? -11.416 -24.453 -6.335 1.00 84.19 184 ALA A C 1
ATOM 1418 O O . ALA A 1 184 ? -11.525 -25.675 -6.414 1.00 84.19 184 ALA A O 1
ATOM 1419 N N . ILE A 1 185 ? -10.708 -23.741 -7.218 1.00 83.56 185 ILE A N 1
ATOM 1420 C CA . ILE A 1 185 ? -10.022 -24.311 -8.380 1.00 83.56 185 ILE A CA 1
ATOM 1421 C C . ILE A 1 185 ? -8.555 -23.914 -8.279 1.00 83.56 185 ILE A C 1
ATOM 1423 O O . ILE A 1 185 ? -8.175 -22.785 -8.578 1.00 83.56 185 ILE A O 1
ATOM 1427 N N . LYS A 1 186 ? -7.726 -24.859 -7.834 1.00 78.31 186 LYS A N 1
ATOM 1428 C CA . LYS A 1 186 ? -6.279 -24.650 -7.760 1.00 78.31 186 LYS A CA 1
ATOM 1429 C C . LYS A 1 186 ? -5.729 -24.369 -9.163 1.00 78.31 186 LYS A C 1
ATOM 1431 O O . LYS A 1 186 ? -6.189 -24.968 -10.130 1.00 78.31 186 LYS A O 1
ATOM 1436 N N . ASP A 1 187 ? -4.771 -23.450 -9.236 1.00 81.31 187 ASP A N 1
ATOM 1437 C CA . ASP A 1 187 ? -4.023 -23.069 -10.443 1.00 81.31 187 ASP A CA 1
ATOM 1438 C C . ASP A 1 187 ? -4.806 -22.288 -11.519 1.00 81.31 187 ASP A C 1
ATOM 1440 O O . ASP A 1 187 ? -4.258 -21.983 -12.579 1.00 81.31 187 ASP A O 1
ATOM 1444 N N . LEU A 1 188 ? -6.057 -21.890 -11.254 1.00 85.56 188 LEU A N 1
ATOM 1445 C CA . LEU A 1 188 ? -6.778 -20.955 -12.120 1.00 85.56 188 LEU A CA 1
ATOM 1446 C C . LEU A 1 188 ? -6.455 -19.509 -11.728 1.00 85.56 188 LEU A C 1
ATOM 1448 O O . LEU A 1 188 ? -6.827 -19.063 -10.646 1.00 85.56 188 LEU A O 1
ATOM 1452 N N . HIS A 1 189 ? -5.832 -18.768 -12.643 1.00 86.00 189 HIS A N 1
ATOM 1453 C CA . HIS A 1 189 ? -5.604 -17.328 -12.524 1.00 86.00 189 HIS A CA 1
ATOM 1454 C C . HIS A 1 189 ? -6.292 -16.603 -13.677 1.00 86.00 189 HIS A C 1
ATOM 1456 O O . HIS A 1 189 ? -5.941 -16.781 -14.845 1.00 86.00 189 HIS A O 1
ATOM 1462 N N . LEU A 1 190 ? -7.288 -15.787 -13.350 1.00 88.69 190 LEU A N 1
ATOM 1463 C CA . LEU A 1 190 ? -7.979 -14.925 -14.299 1.00 88.69 190 LEU A CA 1
ATOM 1464 C C . LEU A 1 190 ? -7.462 -13.505 -14.113 1.00 88.69 190 LEU A C 1
ATOM 1466 O O . LEU A 1 190 ? -7.918 -12.770 -13.237 1.00 88.69 190 LEU A O 1
ATOM 1470 N N . ILE A 1 191 ? -6.492 -13.133 -14.945 1.00 90.38 191 ILE A N 1
ATOM 1471 C CA . ILE A 1 191 ? -5.832 -11.835 -14.845 1.00 90.38 191 ILE A CA 1
ATOM 1472 C C . ILE A 1 191 ? -6.373 -10.895 -15.918 1.00 90.38 191 ILE A C 1
ATOM 1474 O O . ILE A 1 191 ? -6.273 -11.165 -17.115 1.00 90.38 191 ILE A O 1
ATOM 1478 N N . GLY A 1 192 ? -6.928 -9.769 -15.481 1.00 90.44 192 GLY A N 1
ATOM 1479 C CA . GLY A 1 192 ? -7.380 -8.683 -16.342 1.00 90.44 192 GLY A CA 1
ATOM 1480 C C . GLY A 1 192 ? -6.481 -7.458 -16.200 1.00 90.44 192 GLY A C 1
ATOM 1481 O O . GLY A 1 192 ? -6.245 -6.986 -15.088 1.00 90.44 192 GLY A O 1
ATOM 1482 N N . GLY A 1 193 ? -6.005 -6.913 -17.322 1.00 88.12 193 GLY A N 1
ATOM 1483 C CA . GLY A 1 193 ? -5.243 -5.660 -17.370 1.00 88.12 193 GLY A CA 1
ATOM 1484 C C . GLY A 1 193 ? -3.829 -5.802 -17.937 1.00 88.12 193 GLY A C 1
ATOM 1485 O O . GLY A 1 193 ? -3.509 -6.757 -18.643 1.00 88.12 193 GLY A O 1
ATOM 1486 N N . LYS A 1 194 ? -2.973 -4.818 -17.643 1.00 86.19 194 LYS A N 1
ATOM 1487 C CA . LYS A 1 194 ? -1.572 -4.768 -18.086 1.00 86.19 194 LYS A CA 1
ATOM 1488 C C . LYS A 1 194 ? -0.687 -5.422 -17.025 1.00 86.19 194 LYS A C 1
ATOM 1490 O O . LYS A 1 194 ? -0.357 -4.803 -16.018 1.00 86.19 194 LYS A O 1
ATOM 1495 N N . MET A 1 195 ? -0.317 -6.678 -17.236 1.00 85.25 195 MET A N 1
ATOM 1496 C CA . MET A 1 195 ? 0.473 -7.486 -16.298 1.00 85.25 195 MET A CA 1
ATOM 1497 C C . MET A 1 195 ? 1.866 -7.815 -16.850 1.00 85.25 195 MET A C 1
ATOM 1499 O O . MET A 1 195 ? 2.133 -7.638 -18.038 1.00 85.25 195 MET A O 1
ATOM 1503 N N . ALA A 1 196 ? 2.772 -8.298 -15.989 1.00 79.00 196 ALA A N 1
ATOM 1504 C CA . ALA A 1 196 ? 3.959 -9.001 -16.483 1.00 79.00 196 ALA A CA 1
ATOM 1505 C C . ALA A 1 196 ? 3.496 -10.212 -17.287 1.00 79.00 196 ALA A C 1
ATOM 1507 O O . ALA A 1 196 ? 2.579 -10.900 -16.852 1.00 79.00 196 ALA A O 1
ATOM 1508 N N . GLN A 1 197 ? 4.124 -10.463 -18.431 1.00 76.44 197 GLN A N 1
ATOM 1509 C CA . GLN A 1 197 ? 3.734 -11.578 -19.275 1.00 76.44 197 GLN A CA 1
ATOM 1510 C C . GLN A 1 197 ? 3.983 -12.906 -18.538 1.00 76.44 197 GLN A C 1
ATOM 1512 O O . GLN A 1 197 ? 5.142 -13.229 -18.285 1.00 76.44 197 GLN A O 1
ATOM 1517 N N . PRO A 1 198 ? 2.936 -13.674 -18.187 1.00 65.94 198 PRO A N 1
ATOM 1518 C CA . PRO A 1 198 ? 3.097 -14.835 -17.313 1.00 65.94 198 PRO A CA 1
ATOM 1519 C C . PRO A 1 198 ? 3.677 -16.064 -18.032 1.00 65.94 198 PRO A C 1
ATOM 1521 O O . PRO A 1 198 ? 4.083 -17.016 -17.378 1.00 65.94 198 PRO A O 1
ATOM 1524 N N . TRP A 1 199 ? 3.745 -16.046 -19.368 1.00 69.44 199 TRP A N 1
ATOM 1525 C CA . TRP A 1 199 ? 4.220 -17.163 -20.199 1.00 69.44 199 TRP A CA 1
ATOM 1526 C C . TRP A 1 199 ? 5.599 -16.946 -20.840 1.00 69.44 199 TRP A C 1
ATOM 1528 O O . TRP A 1 199 ? 6.044 -17.790 -21.614 1.00 69.44 199 TRP A O 1
ATOM 1538 N N . VAL A 1 200 ? 6.281 -15.830 -20.565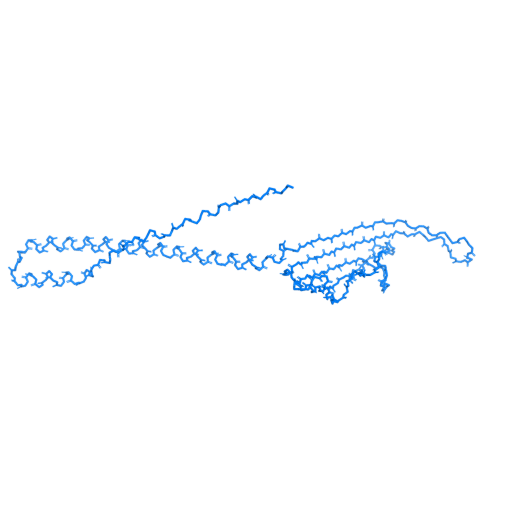 1.00 61.53 200 VAL A N 1
ATOM 1539 C CA . VAL A 1 200 ? 7.648 -15.587 -21.061 1.00 61.53 200 VAL A CA 1
ATOM 1540 C C . VAL A 1 200 ? 8.581 -15.483 -19.860 1.00 61.53 200 VAL A C 1
ATOM 1542 O O . VAL A 1 200 ? 8.445 -14.557 -19.062 1.00 61.53 200 VAL A O 1
ATOM 1545 N N . SER A 1 201 ? 9.484 -16.463 -19.735 1.00 45.25 201 SER A N 1
ATOM 1546 C CA . SER A 1 201 ? 10.553 -16.495 -18.728 1.00 45.25 201 SER A CA 1
ATOM 1547 C C . SER A 1 201 ? 11.770 -15.683 -19.151 1.00 45.25 201 SER A C 1
ATOM 1549 O O . SER A 1 201 ? 12.008 -15.544 -20.371 1.00 45.25 201 SER A O 1
#

Radius of gyration: 39.25 Å; Cα contacts (8 Å, |Δi|>4): 224; chains: 1; bounding box: 86×51×111 Å

Secondary structure (DSSP, 8-state):
-------------------------HHHHHHHHHHHHHTT-S-HHHHHHHHHHHHHHHHHHHHHHHHHHHHHHHHHHHHHHHHHHHHHHHHHHHHHTEEEEEEEEEEEEEE--TT-TT---EEEEEEEEEEEEEEEEETTEEEEEEEEE-SSS-TT---EE--STT----EEEEEEEEEE--TTSTT--EEEEE---TT--

Solvent-accessible surface area (backbone atoms only — not comparable to full-atom values): 11998 Å² total; per-residue (Å²): 140,81,89,80,81,83,80,81,77,81,77,75,79,74,75,87,71,76,79,74,76,75,74,77,62,72,75,56,54,60,55,50,53,53,52,40,47,74,69,67,78,49,54,78,69,57,52,55,51,53,54,54,49,53,52,50,53,50,50,52,54,47,51,52,52,48,56,49,48,57,49,50,51,50,51,51,54,48,52,50,54,52,51,53,51,51,55,49,49,61,71,40,48,45,62,76,44,42,44,77,48,71,52,76,46,79,47,79,45,76,48,77,52,92,85,52,94,89,49,73,69,44,77,45,49,32,40,27,47,36,46,28,46,35,28,50,75,47,96,38,35,36,37,38,39,24,39,24,26,30,65,58,93,55,90,87,46,52,48,21,66,75,61,72,89,86,56,91,78,57,76,42,85,64,28,44,29,40,37,39,32,53,82,90,46,83,93,48,72,52,70,50,70,43,62,79,66,89,87,65,133

Mean predicted aligned error: 17.57 Å

InterPro domains:
  IPR032638 Putative bacterial porin [PF16930] (118-201)

Sequence (201 aa):
MRLASTKTAAALCGGLLLAMSVPASAAVDAKLLDMLKANGSITNAQYSELQAELTRDQKDQQIARQAQQETNEQIAATAKKTNELSSFDQKLAWAAKTQFKGDVRFRQETVKNDGVSNTGDQDRQRVRVRLGAYTEINPQVSTGIRIATGSDNDSRSTNQSLDNNFTKKDIWLDQGYVDYHPTAIKDLHLIGGKMAQPWVS

Organism: NCBI:txid1148509